Protein AF-A0AAE9EFK5-F1 (afdb_monomer)

Mean predicted aligned error: 10.43 Å

Secondary structure (DSSP, 8-state):
--HHHHHHHHHHHHHHHHHHHHHHHHHHHHHHHHHHHHHHHHHHHHHHHHHHHHHHHHHHHHHHHHHHHHHHHHHHHHHHHTTSS-GGGGHHHHHHHHHHHHHHHHHHHHHHHHHTTSTT---HHHHHHHHHHHHHHHHHHHHHHHHHHHHHHHHHHHHHHHHHHHHHHHHT--HHHHHHHHHHHHHHHHHHHHSPPPPPP-HHHHHHHHHHHHHHHHHHHT-PPPPP-HHHHHHHHHT-

Structure (mmCIF, N/CA/C/O backbone):
data_AF-A0AAE9EFK5-F1
#
_entry.id   AF-A0AAE9EFK5-F1
#
loop_
_atom_site.group_PDB
_atom_site.id
_atom_site.type_symbol
_atom_site.label_atom_id
_atom_site.label_alt_id
_atom_site.label_comp_id
_atom_site.label_asym_id
_atom_site.label_entity_id
_atom_site.label_seq_id
_atom_site.pdbx_PDB_ins_code
_atom_site.Cartn_x
_atom_site.Cartn_y
_atom_site.Cartn_z
_atom_site.occupancy
_atom_site.B_iso_or_equiv
_atom_site.auth_seq_id
_atom_site.auth_comp_id
_atom_site.auth_asym_id
_atom_site.auth_atom_id
_atom_site.pdbx_PDB_model_num
ATOM 1 N N . MET A 1 1 ? 66.716 2.593 -69.683 1.00 56.22 1 MET A N 1
ATOM 2 C CA . MET A 1 1 ? 66.715 2.212 -68.252 1.00 56.22 1 MET A CA 1
ATOM 3 C C . MET A 1 1 ? 67.411 0.872 -68.114 1.00 56.22 1 MET A C 1
ATOM 5 O O . MET A 1 1 ? 67.168 0.012 -68.951 1.00 56.22 1 MET A O 1
ATOM 9 N N . SER A 1 2 ? 68.291 0.702 -67.124 1.00 69.50 2 SER A N 1
ATOM 10 C CA . SER A 1 2 ? 68.924 -0.602 -66.873 1.00 69.50 2 SER A CA 1
ATOM 11 C C . SER A 1 2 ? 67.918 -1.572 -66.235 1.00 69.50 2 SER A C 1
ATOM 13 O O . SER A 1 2 ? 67.007 -1.135 -65.530 1.00 69.50 2 SER A O 1
ATOM 15 N N . ASN A 1 3 ? 68.086 -2.885 -66.431 1.00 64.75 3 ASN A N 1
ATOM 16 C CA . ASN A 1 3 ? 67.232 -3.902 -65.790 1.00 64.75 3 ASN A CA 1
ATOM 17 C C . ASN A 1 3 ? 67.171 -3.736 -64.257 1.00 64.75 3 ASN A C 1
ATOM 19 O O . ASN A 1 3 ? 66.136 -3.977 -63.647 1.00 64.75 3 ASN A O 1
ATOM 23 N N . LEU A 1 4 ? 68.246 -3.233 -63.642 1.00 66.44 4 LEU A N 1
ATOM 24 C CA . LEU A 1 4 ? 68.311 -2.903 -62.214 1.00 66.44 4 LEU A CA 1
ATOM 25 C C . LEU A 1 4 ? 67.386 -1.739 -61.810 1.00 66.44 4 LEU A C 1
ATOM 27 O O . LEU A 1 4 ? 66.779 -1.795 -60.743 1.00 66.44 4 LEU A O 1
ATOM 31 N N . GLN A 1 5 ? 67.227 -0.712 -62.654 1.00 67.94 5 GLN A N 1
ATOM 32 C CA . GLN A 1 5 ? 66.285 0.391 -62.400 1.00 67.94 5 GLN A CA 1
ATOM 33 C C . GLN A 1 5 ? 64.824 -0.056 -62.516 1.00 67.94 5 GLN A C 1
ATOM 35 O O . GLN A 1 5 ? 63.989 0.377 -61.725 1.00 67.94 5 GLN A O 1
ATOM 40 N N . VAL A 1 6 ? 64.510 -0.944 -63.466 1.00 70.31 6 VAL A N 1
ATOM 41 C CA . VAL A 1 6 ? 63.151 -1.485 -63.639 1.00 70.31 6 VAL A CA 1
ATOM 42 C C . VAL A 1 6 ? 62.755 -2.336 -62.429 1.00 70.31 6 VAL A C 1
ATOM 44 O O . VAL A 1 6 ? 61.697 -2.112 -61.844 1.00 70.31 6 VAL A O 1
ATOM 47 N N . VAL A 1 7 ? 63.646 -3.227 -61.981 1.00 70.56 7 VAL A N 1
ATOM 48 C CA . VAL A 1 7 ? 63.431 -4.067 -60.789 1.00 70.56 7 VAL A CA 1
ATOM 49 C C . VAL A 1 7 ? 63.320 -3.225 -59.510 1.00 70.56 7 VAL A C 1
ATOM 51 O O . VAL A 1 7 ? 62.469 -3.498 -58.662 1.00 70.56 7 VAL A O 1
ATOM 54 N N . GLY A 1 8 ? 64.133 -2.170 -59.370 1.00 69.81 8 GLY A N 1
ATOM 55 C CA . GLY A 1 8 ? 64.055 -1.237 -58.240 1.00 69.81 8 GLY A CA 1
ATOM 56 C C . GLY A 1 8 ? 62.732 -0.463 -58.188 1.00 69.81 8 GLY A C 1
ATOM 57 O O . GLY A 1 8 ? 62.102 -0.384 -57.131 1.00 69.81 8 GLY A O 1
ATOM 58 N N . ASN A 1 9 ? 62.263 0.041 -59.333 1.00 76.38 9 ASN A N 1
ATOM 59 C CA . ASN A 1 9 ? 60.981 0.744 -59.435 1.00 76.38 9 ASN A CA 1
ATOM 60 C C . ASN A 1 9 ? 59.790 -0.184 -59.157 1.00 76.38 9 ASN A C 1
ATOM 62 O O . ASN A 1 9 ? 58.843 0.204 -58.469 1.00 76.38 9 ASN A O 1
ATOM 66 N N . GLU A 1 10 ? 59.850 -1.429 -59.631 1.00 75.38 10 GLU A N 1
ATOM 67 C CA . GLU A 1 10 ? 58.803 -2.420 -59.385 1.00 75.38 10 GLU A CA 1
ATOM 68 C C . GLU A 1 10 ? 58.739 -2.831 -57.906 1.00 75.38 10 GLU A C 1
ATOM 70 O O . GLU A 1 10 ? 57.651 -2.901 -57.326 1.00 75.38 10 GLU A O 1
ATOM 75 N N . LYS A 1 11 ? 59.895 -3.017 -57.254 1.00 79.50 11 LYS A N 1
ATOM 76 C CA . LYS A 1 11 ? 59.981 -3.271 -55.808 1.00 79.50 11 LYS A CA 1
ATOM 77 C C . LYS A 1 11 ? 59.372 -2.125 -54.996 1.00 79.50 11 LYS A C 1
ATOM 79 O O . LYS A 1 11 ? 58.571 -2.386 -54.101 1.00 79.50 11 LYS A O 1
ATOM 84 N N . ASN A 1 12 ? 59.688 -0.873 -55.331 1.00 82.38 12 ASN A N 1
ATOM 85 C CA . ASN A 1 12 ? 59.138 0.297 -54.638 1.00 82.38 12 ASN A CA 1
ATOM 86 C C . ASN A 1 12 ? 57.615 0.414 -54.819 1.00 82.38 12 ASN A C 1
ATOM 88 O O . ASN A 1 12 ? 56.899 0.667 -53.852 1.00 82.38 12 ASN A O 1
ATOM 92 N N . SER A 1 13 ? 57.098 0.147 -56.025 1.00 84.00 13 SER A N 1
ATOM 93 C CA . SER A 1 13 ? 55.649 0.120 -56.283 1.00 84.00 13 SER A CA 1
ATOM 94 C C . SER A 1 13 ? 54.934 -0.979 -55.488 1.00 84.00 13 SER A C 1
ATOM 96 O O . SER A 1 13 ? 53.863 -0.746 -54.921 1.00 84.00 13 SER A O 1
ATOM 98 N N . ARG A 1 14 ? 55.531 -2.177 -55.398 1.00 80.88 14 ARG A N 1
ATOM 99 C CA . ARG A 1 14 ? 54.999 -3.281 -54.583 1.00 80.88 14 ARG A CA 1
ATOM 100 C C . ARG A 1 14 ? 54.994 -2.931 -53.096 1.00 80.88 14 ARG A C 1
ATOM 102 O O . ARG A 1 14 ? 53.979 -3.155 -52.446 1.00 80.88 14 ARG A O 1
ATOM 109 N N . MET A 1 15 ? 56.071 -2.337 -52.580 1.00 84.00 15 MET A N 1
ATOM 110 C CA . MET A 1 15 ? 56.141 -1.896 -51.182 1.00 84.00 15 MET A CA 1
ATOM 111 C C . MET A 1 15 ? 55.093 -0.828 -50.865 1.00 84.00 15 MET A C 1
ATOM 113 O O . MET A 1 15 ? 54.382 -0.973 -49.880 1.00 84.00 15 MET A O 1
ATOM 117 N N . ALA A 1 16 ? 54.902 0.169 -51.735 1.00 84.88 16 ALA A N 1
ATOM 118 C CA . ALA A 1 16 ? 53.856 1.180 -51.554 1.00 84.88 16 ALA A CA 1
ATOM 119 C C . ALA A 1 16 ? 52.440 0.570 -51.538 1.00 84.88 16 ALA A C 1
ATOM 121 O O . ALA A 1 16 ? 51.600 0.956 -50.727 1.00 84.88 16 ALA A O 1
ATOM 122 N N . LYS A 1 17 ? 52.171 -0.429 -52.394 1.00 88.38 17 LYS A N 1
ATOM 123 C CA . LYS A 1 17 ? 50.902 -1.181 -52.375 1.00 88.38 17 LYS A CA 1
ATOM 124 C C . LYS A 1 17 ? 50.724 -1.992 -51.091 1.00 88.38 17 LYS A C 1
ATOM 126 O O . LYS A 1 17 ? 49.606 -2.075 -50.595 1.00 88.38 17 LYS A O 1
ATOM 131 N N . ILE A 1 18 ? 51.792 -2.601 -50.574 1.00 86.62 18 ILE A N 1
ATOM 132 C CA . ILE A 1 18 ? 51.762 -3.352 -49.311 1.00 86.62 18 ILE A CA 1
ATOM 133 C C . ILE A 1 18 ? 51.500 -2.405 -48.137 1.00 86.62 18 ILE A C 1
ATOM 135 O O . ILE A 1 18 ? 50.596 -2.684 -47.359 1.00 86.62 18 ILE A O 1
ATOM 139 N N . SER A 1 19 ? 52.200 -1.270 -48.050 1.00 87.19 19 SER A N 1
ATOM 140 C CA . SER A 1 19 ? 51.972 -0.270 -46.998 1.00 87.19 19 SER A CA 1
ATOM 141 C C . SER A 1 19 ? 50.540 0.263 -47.022 1.00 87.19 19 SER A C 1
ATOM 143 O O . SER A 1 19 ? 49.874 0.246 -45.995 1.00 87.19 19 SER A O 1
ATOM 145 N N . LYS A 1 20 ? 50.004 0.601 -48.203 1.00 88.19 20 LYS A N 1
ATOM 146 C CA . LYS A 1 20 ? 48.600 1.025 -48.330 1.00 88.19 20 LYS A CA 1
ATOM 147 C C . LYS A 1 20 ? 47.608 -0.067 -47.907 1.00 88.19 20 LYS A C 1
ATOM 149 O O . LYS A 1 20 ? 46.584 0.223 -47.304 1.00 88.19 20 LYS A O 1
ATOM 154 N N . ARG A 1 21 ? 47.898 -1.339 -48.208 1.00 86.38 21 ARG A N 1
ATOM 155 C CA . ARG A 1 21 ? 47.076 -2.468 -47.734 1.00 86.38 21 ARG A CA 1
ATOM 156 C C . ARG A 1 21 ? 47.139 -2.625 -46.216 1.00 86.38 21 ARG A C 1
ATOM 158 O O . ARG A 1 21 ? 46.121 -2.943 -45.621 1.00 86.38 21 ARG A O 1
ATOM 165 N N . GLN A 1 22 ? 48.301 -2.412 -45.604 1.00 84.69 22 GLN A N 1
ATOM 166 C CA . GLN A 1 22 ? 48.458 -2.456 -44.148 1.00 84.69 22 GLN A CA 1
ATOM 167 C C . GLN A 1 22 ? 47.701 -1.316 -43.461 1.00 84.69 22 GLN A C 1
ATOM 169 O O . GLN A 1 22 ? 47.050 -1.558 -42.452 1.00 84.69 22 GLN A O 1
ATOM 174 N N . GLU A 1 23 ? 47.738 -0.106 -44.024 1.00 88.88 23 GLU A N 1
ATOM 175 C CA . GLU A 1 23 ? 46.956 1.038 -43.537 1.00 88.88 23 GLU A CA 1
ATOM 176 C C . GLU A 1 23 ? 45.450 0.771 -43.621 1.00 88.88 23 GLU A C 1
ATOM 178 O O . GLU A 1 23 ? 44.745 0.980 -42.638 1.00 88.88 23 GLU A O 1
ATOM 183 N N . ASN A 1 24 ? 44.973 0.243 -44.754 1.00 88.25 24 ASN A N 1
ATOM 184 C CA . ASN A 1 24 ? 43.568 -0.134 -44.911 1.00 88.25 24 ASN A CA 1
ATOM 185 C C . ASN A 1 24 ? 43.157 -1.215 -43.898 1.00 88.25 24 ASN A C 1
ATOM 187 O O . ASN A 1 24 ? 42.188 -1.021 -43.183 1.00 88.25 24 ASN A O 1
ATOM 191 N N . LEU A 1 25 ? 43.937 -2.295 -43.759 1.00 85.56 25 LEU A N 1
ATOM 192 C CA . LEU A 1 25 ? 43.649 -3.362 -42.789 1.00 85.56 25 LEU A CA 1
ATOM 193 C C . LEU A 1 25 ? 43.630 -2.854 -41.341 1.00 85.56 25 LEU A C 1
ATOM 195 O O . LEU A 1 25 ? 42.817 -3.305 -40.541 1.00 85.56 25 LEU A O 1
ATOM 199 N N . ALA A 1 26 ? 44.520 -1.922 -40.991 1.00 85.81 26 ALA A N 1
ATOM 200 C CA . ALA A 1 26 ? 44.535 -1.316 -39.664 1.00 85.81 26 ALA A CA 1
ATOM 201 C C . ALA A 1 26 ? 43.306 -0.422 -39.423 1.00 85.81 26 ALA A C 1
ATOM 203 O O . ALA A 1 26 ? 42.784 -0.398 -38.308 1.00 85.81 26 ALA A O 1
ATOM 204 N N . ALA A 1 27 ? 42.842 0.297 -40.450 1.00 86.62 27 ALA A N 1
ATOM 205 C CA . ALA A 1 27 ? 41.615 1.085 -40.388 1.00 86.62 27 ALA A CA 1
ATOM 206 C C . ALA A 1 27 ? 40.371 0.190 -40.274 1.00 86.62 27 ALA A C 1
ATOM 208 O O . ALA A 1 27 ? 39.529 0.451 -39.419 1.00 86.62 27 ALA A O 1
ATOM 209 N N . ASP A 1 28 ? 40.307 -0.891 -41.055 1.00 82.69 28 ASP A N 1
ATOM 210 C CA . ASP A 1 28 ? 39.221 -1.876 -41.014 1.00 82.69 28 ASP A CA 1
ATOM 211 C C . ASP A 1 28 ? 39.141 -2.524 -39.622 1.00 82.69 28 ASP A C 1
ATOM 213 O O . ASP A 1 28 ? 38.112 -2.442 -38.959 1.00 82.69 28 ASP A O 1
ATOM 217 N N . HIS A 1 29 ? 40.267 -3.021 -39.090 1.00 81.62 29 HIS A N 1
ATOM 218 C CA . HIS A 1 29 ? 40.326 -3.576 -37.730 1.00 81.62 29 HIS A CA 1
ATOM 219 C C . HIS A 1 29 ? 39.892 -2.577 -36.647 1.00 81.62 29 HIS A C 1
ATOM 221 O O . HIS A 1 29 ? 39.277 -2.964 -35.652 1.00 81.62 29 HIS A O 1
ATOM 227 N N . LYS A 1 30 ? 40.245 -1.295 -36.794 1.00 87.94 30 LYS A N 1
ATOM 228 C CA . LYS A 1 30 ? 39.827 -0.256 -35.848 1.00 87.94 30 LYS A CA 1
ATOM 229 C C . LYS A 1 30 ? 38.311 -0.039 -35.910 1.00 87.94 30 LYS A C 1
ATOM 231 O O . LYS A 1 30 ? 37.679 0.025 -34.858 1.00 87.94 30 LYS A O 1
ATOM 236 N N . ASN A 1 31 ? 37.743 0.031 -37.112 1.00 84.25 31 ASN A N 1
ATOM 237 C CA . ASN A 1 31 ? 36.302 0.182 -37.315 1.00 84.25 31 ASN A CA 1
ATOM 238 C C . ASN A 1 31 ? 35.520 -1.027 -36.774 1.00 84.25 31 ASN A C 1
ATOM 240 O O . ASN A 1 31 ? 34.478 -0.846 -36.139 1.00 84.25 31 ASN A O 1
ATOM 244 N N . ASP A 1 32 ? 36.040 -2.244 -36.958 1.00 81.44 32 ASP A N 1
ATOM 245 C CA . ASP A 1 32 ? 35.440 -3.473 -36.426 1.00 81.44 32 ASP A CA 1
ATOM 246 C C . ASP A 1 32 ? 35.403 -3.459 -34.893 1.00 81.44 32 ASP A C 1
ATOM 248 O O . ASP A 1 32 ? 34.374 -3.759 -34.286 1.00 81.44 32 ASP A O 1
ATOM 252 N N . LEU A 1 33 ? 36.509 -3.060 -34.250 1.00 83.69 33 LEU A N 1
ATOM 253 C CA . LEU A 1 33 ? 36.593 -2.944 -32.790 1.00 83.69 33 LEU A CA 1
ATOM 254 C C . LEU A 1 33 ? 35.636 -1.883 -32.235 1.00 83.69 33 LEU A C 1
ATOM 256 O O . LEU A 1 33 ? 34.950 -2.142 -31.246 1.00 83.69 33 LEU A O 1
ATOM 260 N N . GLU A 1 34 ? 35.566 -0.711 -32.870 1.00 83.81 34 GLU A N 1
ATOM 261 C CA . GLU A 1 34 ? 34.617 0.342 -32.488 1.00 83.81 34 GLU A CA 1
ATOM 262 C C . GLU A 1 34 ? 33.165 -0.141 -32.633 1.00 83.81 34 GLU A C 1
ATOM 264 O O . GLU A 1 34 ? 32.335 0.094 -31.752 1.00 83.81 34 GLU A O 1
ATOM 269 N N . SER A 1 35 ? 32.858 -0.888 -33.695 1.00 77.62 35 SER A N 1
ATOM 270 C CA . SER A 1 35 ? 31.520 -1.440 -33.929 1.00 77.62 35 SER A CA 1
ATOM 271 C C . SER A 1 35 ? 31.135 -2.530 -32.923 1.00 77.62 35 SER A C 1
ATOM 273 O O . SER A 1 35 ? 30.007 -2.537 -32.424 1.00 77.62 35 SER A O 1
ATOM 275 N N . LEU A 1 36 ? 32.072 -3.414 -32.564 1.00 78.88 36 LEU A N 1
ATOM 276 C CA . LEU A 1 36 ? 31.898 -4.430 -31.519 1.00 78.88 36 LEU A CA 1
ATOM 277 C C . LEU A 1 36 ? 31.643 -3.809 -30.140 1.00 78.88 36 LEU A C 1
ATOM 279 O O . LEU A 1 36 ? 30.751 -4.263 -29.417 1.00 78.88 36 LEU A O 1
ATOM 283 N N . GLU A 1 37 ? 32.385 -2.760 -29.776 1.00 81.56 37 GLU A N 1
ATOM 284 C CA . GLU A 1 37 ? 32.190 -2.070 -28.496 1.00 81.56 37 GLU A CA 1
ATOM 285 C C . GLU A 1 37 ? 30.841 -1.331 -28.461 1.00 81.56 37 GLU A C 1
ATOM 287 O O . GLU A 1 37 ? 30.099 -1.428 -27.480 1.00 81.56 37 GLU A O 1
ATOM 292 N N . ASN A 1 38 ? 30.453 -0.683 -29.566 1.00 79.25 38 ASN A N 1
ATOM 293 C CA . ASN A 1 38 ? 29.135 -0.056 -29.710 1.00 79.25 38 ASN A CA 1
ATOM 294 C C . ASN A 1 38 ? 27.987 -1.069 -29.587 1.00 79.25 38 ASN A C 1
ATOM 296 O O . ASN A 1 38 ? 26.985 -0.797 -28.916 1.00 79.25 38 ASN A O 1
ATOM 300 N N . PHE A 1 39 ? 28.130 -2.256 -30.183 1.00 77.19 39 PHE A N 1
ATOM 301 C CA . PHE A 1 39 ? 27.148 -3.331 -30.045 1.00 77.19 39 PHE A CA 1
ATOM 302 C C . PHE A 1 39 ? 27.030 -3.821 -28.601 1.00 77.19 39 PHE A C 1
ATOM 304 O O . PHE A 1 39 ? 25.925 -3.928 -28.072 1.00 77.19 39 PHE A O 1
ATOM 311 N N . LYS A 1 40 ? 28.159 -4.068 -27.930 1.00 78.12 40 LYS A N 1
ATOM 312 C CA . LYS A 1 40 ? 28.185 -4.497 -26.525 1.00 78.12 40 LYS A CA 1
ATOM 313 C C . LYS A 1 40 ? 27.494 -3.483 -25.606 1.00 78.12 40 LYS A C 1
ATOM 315 O O . LYS A 1 40 ? 26.724 -3.882 -24.728 1.00 78.12 40 LYS A O 1
ATOM 320 N N . ASN A 1 41 ? 27.722 -2.189 -25.833 1.00 79.56 41 ASN A N 1
ATOM 321 C CA . ASN A 1 41 ? 27.053 -1.114 -25.098 1.00 79.56 41 ASN A CA 1
ATOM 322 C C . ASN A 1 41 ? 25.543 -1.075 -25.383 1.00 79.56 41 ASN A C 1
ATOM 324 O O . ASN A 1 41 ? 24.749 -0.990 -24.446 1.00 79.56 41 ASN A O 1
ATOM 328 N N . SER A 1 42 ? 25.137 -1.239 -26.645 1.00 76.12 42 SER A N 1
ATOM 329 C CA . SER A 1 42 ? 23.719 -1.298 -27.045 1.00 76.12 42 SER A CA 1
ATOM 330 C C . SER A 1 42 ? 23.000 -2.516 -26.452 1.00 76.12 42 SER A C 1
ATOM 332 O O . SER A 1 42 ? 21.878 -2.407 -25.967 1.00 76.12 42 SER A O 1
ATOM 334 N N . TYR A 1 43 ? 23.665 -3.672 -26.394 1.00 74.81 43 TYR A N 1
ATOM 335 C CA . TYR A 1 43 ? 23.138 -4.873 -25.743 1.0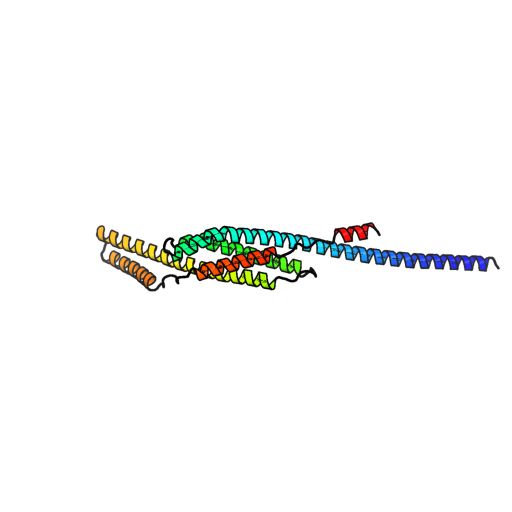0 74.81 43 TYR A CA 1
ATOM 336 C C . TYR A 1 43 ? 22.942 -4.684 -24.233 1.00 74.81 43 TYR A C 1
ATOM 338 O O . TYR A 1 43 ? 21.892 -5.041 -23.694 1.00 74.81 43 TYR A O 1
ATOM 346 N N . LYS A 1 44 ? 23.923 -4.090 -23.537 1.00 76.31 44 LYS A N 1
ATOM 347 C CA . LYS A 1 44 ? 23.784 -3.768 -22.108 1.00 76.31 44 LYS A CA 1
ATOM 348 C C . LYS A 1 44 ? 22.620 -2.797 -21.875 1.00 76.31 44 LYS A C 1
ATOM 350 O O . LYS A 1 44 ? 21.814 -3.041 -20.979 1.00 76.31 44 LYS A O 1
ATOM 355 N N . SER A 1 45 ? 22.510 -1.760 -22.708 1.00 77.00 45 SER A N 1
ATOM 356 C CA . SER A 1 45 ? 21.401 -0.801 -22.676 1.00 77.00 45 SER A CA 1
ATOM 357 C C . SER A 1 45 ? 20.047 -1.495 -22.870 1.00 77.00 45 SER A C 1
ATOM 359 O O . SER A 1 45 ? 19.160 -1.344 -22.035 1.00 77.00 45 SER A O 1
ATOM 361 N N . SER A 1 46 ? 19.920 -2.376 -23.870 1.00 79.31 46 SER A N 1
ATOM 362 C CA . SER A 1 46 ? 18.698 -3.157 -24.130 1.00 79.31 46 SER A CA 1
ATOM 363 C C . SER A 1 46 ? 18.209 -3.932 -22.911 1.00 79.31 46 SER A C 1
ATOM 365 O O . SER A 1 46 ? 17.028 -3.892 -22.583 1.00 79.31 46 SER A O 1
ATOM 367 N N . LYS A 1 47 ? 19.117 -4.612 -22.202 1.00 80.19 47 LYS A N 1
ATOM 368 C CA . LYS A 1 47 ? 18.760 -5.385 -21.004 1.00 80.19 47 LYS A CA 1
ATOM 369 C C . LYS A 1 47 ? 18.274 -4.496 -19.856 1.00 80.19 47 LYS A C 1
ATOM 371 O O . LYS A 1 47 ? 17.450 -4.924 -19.049 1.00 80.19 47 LYS A O 1
ATOM 376 N N . ASN A 1 48 ? 18.814 -3.287 -19.735 1.00 80.50 48 ASN A N 1
ATOM 377 C CA . ASN A 1 48 ? 18.350 -2.327 -18.737 1.00 80.50 48 ASN A CA 1
ATOM 378 C C . ASN A 1 48 ? 16.992 -1.737 -19.123 1.00 80.50 48 ASN A C 1
ATOM 380 O O . ASN A 1 48 ? 16.146 -1.604 -18.246 1.00 80.50 48 ASN A O 1
ATOM 384 N N . VAL A 1 49 ? 16.762 -1.478 -20.415 1.00 81.12 49 VAL A N 1
ATOM 385 C CA . VAL A 1 49 ? 15.459 -1.058 -20.954 1.00 81.12 49 VAL A CA 1
ATOM 386 C C . VAL A 1 49 ? 14.378 -2.112 -20.699 1.00 81.12 49 VAL A C 1
ATOM 388 O O . VAL A 1 49 ? 13.295 -1.762 -20.246 1.00 81.12 49 VAL A O 1
ATOM 391 N N . GLU A 1 50 ? 14.669 -3.399 -20.914 1.00 83.94 50 GLU A N 1
ATOM 392 C CA . GLU A 1 50 ? 13.735 -4.492 -20.589 1.00 83.94 50 GLU A CA 1
ATOM 393 C C . GLU A 1 50 ? 13.365 -4.484 -19.102 1.00 83.94 50 GLU A C 1
ATOM 395 O O . GLU A 1 50 ? 12.198 -4.348 -18.755 1.00 83.94 50 GLU A O 1
ATOM 400 N N . LYS A 1 51 ? 14.361 -4.503 -18.206 1.00 84.38 51 LYS A N 1
ATOM 401 C CA . LYS A 1 51 ? 14.113 -4.462 -16.752 1.00 84.38 51 LYS A CA 1
ATOM 402 C C . LYS A 1 51 ? 13.384 -3.202 -16.297 1.00 84.38 51 LYS A C 1
ATOM 404 O O . LYS A 1 51 ? 12.681 -3.226 -15.285 1.00 84.38 51 LYS A O 1
ATOM 409 N N . PHE A 1 52 ? 13.640 -2.086 -16.967 1.00 84.94 52 PHE A N 1
ATOM 410 C CA . PHE A 1 52 ? 12.956 -0.830 -16.728 1.00 84.94 52 PHE A CA 1
ATOM 411 C C . PHE A 1 52 ? 11.474 -0.963 -17.094 1.00 84.94 52 PHE A C 1
ATOM 413 O O . PHE A 1 52 ? 10.633 -0.725 -16.232 1.00 84.94 52 PHE A O 1
ATOM 420 N N . ASN A 1 53 ? 11.160 -1.424 -18.308 1.00 85.25 53 ASN A N 1
ATOM 421 C CA . ASN A 1 53 ? 9.783 -1.613 -18.770 1.00 85.25 53 ASN A CA 1
ATOM 422 C C . ASN A 1 53 ? 9.031 -2.637 -17.905 1.00 85.25 53 ASN A C 1
ATOM 424 O O . ASN A 1 53 ? 7.906 -2.359 -17.499 1.00 85.25 53 ASN A O 1
ATOM 428 N N . ASP A 1 54 ? 9.679 -3.743 -17.524 1.00 89.00 54 ASP A N 1
ATOM 429 C CA . ASP A 1 54 ? 9.111 -4.717 -16.583 1.00 89.00 54 ASP A CA 1
ATOM 430 C C . ASP A 1 54 ? 8.777 -4.052 -15.237 1.00 89.00 54 ASP A C 1
ATOM 432 O O . ASP A 1 54 ? 7.739 -4.307 -14.634 1.00 89.00 54 ASP A O 1
ATOM 436 N N . SER A 1 55 ? 9.652 -3.164 -14.748 1.00 87.50 55 SER A N 1
ATOM 437 C CA . SER A 1 55 ? 9.409 -2.443 -13.492 1.00 87.50 55 SER A CA 1
ATOM 438 C C . SER A 1 55 ? 8.256 -1.449 -13.616 1.00 87.50 55 SER A C 1
ATOM 440 O O . SER A 1 55 ? 7.498 -1.311 -12.662 1.00 87.50 55 SER A O 1
ATOM 442 N N . VAL A 1 56 ? 8.098 -0.785 -14.767 1.00 87.31 56 VAL A N 1
ATOM 443 C CA . VAL A 1 56 ? 6.940 0.080 -15.056 1.00 87.31 56 VAL A CA 1
ATOM 444 C C . VAL A 1 56 ? 5.646 -0.733 -15.026 1.00 87.31 56 VAL A C 1
ATOM 446 O O . VAL A 1 56 ? 4.679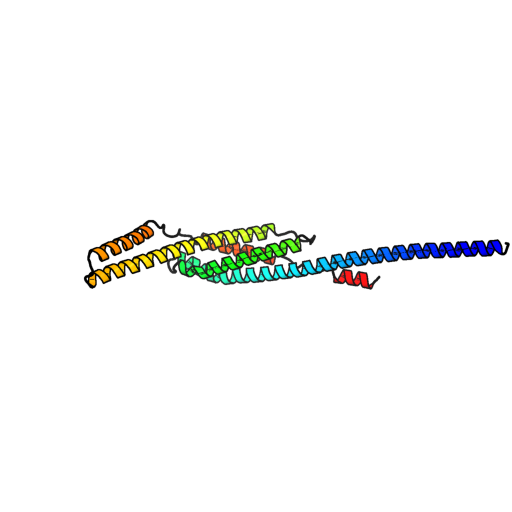 -0.321 -14.390 1.00 87.31 56 VAL A O 1
ATOM 449 N N . GLU A 1 57 ? 5.624 -1.895 -15.680 1.00 90.25 57 GLU A N 1
ATOM 450 C CA . GLU A 1 57 ? 4.442 -2.761 -15.724 1.00 90.25 57 GLU A CA 1
ATOM 451 C C . GLU A 1 57 ? 4.069 -3.272 -14.327 1.00 90.25 57 GLU A C 1
ATOM 453 O O . GLU A 1 57 ? 2.924 -3.134 -13.904 1.00 90.25 57 GLU A O 1
ATOM 458 N N . ILE A 1 58 ? 5.055 -3.728 -13.551 1.00 89.44 58 ILE A N 1
ATOM 459 C CA . ILE A 1 58 ? 4.838 -4.154 -12.164 1.00 89.44 58 ILE A CA 1
ATOM 460 C C . ILE A 1 58 ? 4.327 -2.998 -11.285 1.00 89.44 58 ILE A C 1
ATOM 462 O O . ILE A 1 58 ? 3.456 -3.203 -10.436 1.00 89.44 58 ILE A O 1
ATOM 466 N N . LEU A 1 59 ? 4.844 -1.775 -11.463 1.00 89.44 59 LEU A N 1
ATOM 467 C CA . LEU A 1 59 ? 4.333 -0.606 -10.739 1.00 89.44 59 LEU A CA 1
ATOM 468 C C . LEU A 1 59 ? 2.871 -0.322 -11.084 1.00 89.44 59 LEU A C 1
ATOM 470 O O . LEU A 1 59 ? 2.087 -0.066 -10.169 1.00 89.44 59 LEU A O 1
ATOM 474 N N . ARG A 1 60 ? 2.492 -0.404 -12.364 1.00 90.62 60 ARG A N 1
ATOM 475 C CA . ARG A 1 60 ? 1.094 -0.258 -12.798 1.00 90.62 60 ARG A CA 1
ATOM 476 C C . ARG A 1 60 ? 0.204 -1.322 -12.171 1.00 90.62 60 ARG A C 1
ATOM 478 O O . ARG A 1 60 ? -0.839 -0.988 -11.623 1.00 90.62 60 ARG A O 1
ATOM 485 N N . GLU A 1 61 ? 0.626 -2.585 -12.177 1.00 91.00 61 GLU A N 1
ATOM 486 C CA . GLU A 1 61 ? -0.139 -3.675 -11.559 1.00 91.00 61 GLU A CA 1
ATOM 487 C C . GLU A 1 61 ? -0.376 -3.447 -10.062 1.00 91.00 61 GLU A C 1
ATOM 489 O O . GLU A 1 61 ? -1.515 -3.523 -9.598 1.00 91.00 61 GLU A O 1
ATOM 494 N N . PHE A 1 62 ? 0.678 -3.128 -9.302 1.00 90.19 62 PHE A N 1
ATOM 495 C CA . PHE A 1 62 ? 0.544 -2.887 -7.864 1.00 90.19 62 PHE A CA 1
ATOM 496 C C . PHE A 1 62 ? -0.274 -1.636 -7.548 1.00 90.19 62 PHE A C 1
ATOM 498 O O . PHE A 1 62 ? -1.041 -1.638 -6.585 1.00 90.19 62 PHE A O 1
ATOM 505 N N . THR A 1 63 ? -0.146 -0.583 -8.355 1.00 90.50 63 THR A N 1
ATOM 506 C CA . THR A 1 63 ? -0.904 0.658 -8.151 1.00 90.50 63 THR A CA 1
ATOM 507 C C . THR A 1 63 ? -2.381 0.462 -8.486 1.00 90.50 63 THR A C 1
ATOM 509 O O . THR A 1 63 ? -3.232 0.848 -7.693 1.00 90.50 63 THR A O 1
ATOM 512 N N . ASN A 1 64 ? -2.696 -0.261 -9.564 1.00 90.25 64 ASN A N 1
ATOM 513 C CA . ASN A 1 64 ? -4.070 -0.634 -9.907 1.00 90.25 64 ASN A CA 1
ATOM 514 C C . ASN A 1 64 ? -4.717 -1.508 -8.825 1.00 90.25 64 ASN A C 1
ATOM 516 O O . ASN A 1 64 ? -5.861 -1.269 -8.433 1.00 90.25 64 ASN A O 1
ATOM 520 N N . ASP A 1 65 ? -3.990 -2.507 -8.309 1.00 89.69 65 ASP A N 1
ATOM 521 C CA . ASP A 1 65 ? -4.482 -3.351 -7.214 1.00 89.69 65 ASP A CA 1
ATOM 522 C C . ASP A 1 65 ? -4.693 -2.530 -5.930 1.00 89.69 65 ASP A C 1
ATOM 524 O O . ASP A 1 65 ? -5.683 -2.721 -5.220 1.00 89.69 65 ASP A O 1
ATOM 528 N N . LEU A 1 66 ? -3.801 -1.572 -5.648 1.00 89.88 66 LEU A N 1
ATOM 529 C CA . LEU A 1 66 ? -3.957 -0.636 -4.538 1.00 89.88 66 LEU A CA 1
ATOM 530 C C . LEU A 1 66 ? -5.216 0.226 -4.702 1.00 89.88 66 LEU A C 1
ATOM 532 O O . LEU A 1 66 ? -6.028 0.239 -3.778 1.00 89.88 66 LEU A O 1
ATOM 536 N N . THR A 1 67 ? -5.420 0.885 -5.848 1.00 89.88 67 THR A N 1
ATOM 537 C CA . THR A 1 67 ? -6.606 1.721 -6.115 1.00 89.88 67 THR A CA 1
ATOM 538 C C . THR A 1 67 ? -7.897 0.913 -5.988 1.00 89.88 67 THR A C 1
ATOM 540 O O . THR A 1 67 ? -8.810 1.305 -5.255 1.00 89.88 67 THR A O 1
ATOM 543 N N . GLN A 1 68 ? -7.979 -0.249 -6.646 1.00 88.94 68 GLN A N 1
ATOM 544 C CA . GLN A 1 68 ? -9.191 -1.076 -6.634 1.00 88.94 68 GLN A CA 1
ATOM 545 C C . GLN A 1 68 ? -9.549 -1.558 -5.229 1.00 88.94 68 GLN A C 1
ATOM 547 O O . GLN A 1 68 ? -10.702 -1.450 -4.801 1.00 88.94 68 GLN A O 1
ATOM 552 N N . LYS A 1 69 ? -8.571 -2.089 -4.486 1.00 87.94 69 LYS A N 1
ATOM 553 C CA . LYS A 1 69 ? -8.829 -2.567 -3.123 1.00 87.94 69 LYS A CA 1
ATOM 554 C C . LYS A 1 69 ? -9.056 -1.416 -2.149 1.00 87.94 69 LYS A C 1
ATOM 556 O O . LYS A 1 69 ? -9.826 -1.587 -1.203 1.00 87.94 69 LYS A O 1
ATOM 561 N N . PHE A 1 70 ? -8.442 -0.255 -2.381 1.00 89.62 70 PHE A N 1
ATOM 562 C CA . PHE A 1 70 ? -8.687 0.933 -1.576 1.00 89.62 70 PHE A CA 1
ATOM 563 C C . PHE A 1 70 ? -10.128 1.424 -1.702 1.00 89.62 70 PHE A C 1
ATOM 565 O O . PHE A 1 70 ? -10.708 1.759 -0.677 1.00 89.62 70 PHE A O 1
ATOM 572 N N . GLY A 1 71 ? -10.737 1.379 -2.892 1.00 84.62 71 GLY A N 1
ATOM 573 C CA . GLY A 1 71 ? -12.144 1.763 -3.070 1.00 84.62 71 GLY A CA 1
ATOM 574 C C . GLY A 1 71 ? -13.103 1.012 -2.134 1.00 84.62 71 GLY A C 1
ATOM 575 O O . GLY A 1 71 ? -13.975 1.617 -1.523 1.00 84.62 71 GLY A O 1
ATOM 576 N N . ASN A 1 72 ? -12.881 -0.290 -1.930 1.00 83.75 72 ASN A N 1
ATOM 577 C CA . ASN A 1 72 ? -13.662 -1.075 -0.964 1.00 83.75 72 ASN A CA 1
ATOM 578 C C . ASN A 1 72 ? -13.269 -0.766 0.490 1.00 83.75 72 ASN A C 1
ATOM 580 O O . ASN A 1 72 ? -14.080 -0.832 1.410 1.00 83.75 72 ASN A O 1
ATOM 584 N N . PHE A 1 73 ? -11.990 -0.479 0.728 1.00 88.75 73 PHE A N 1
ATOM 585 C CA . PHE A 1 73 ? -11.476 -0.230 2.067 1.00 88.75 73 PHE A CA 1
ATOM 586 C C . PHE A 1 73 ? -11.856 1.155 2.613 1.00 88.75 73 PHE A C 1
ATOM 588 O O . PHE A 1 73 ? -12.059 1.291 3.821 1.00 88.75 73 PHE A O 1
ATOM 595 N N . SER A 1 74 ? -11.987 2.169 1.757 1.00 89.56 74 SER A N 1
ATOM 596 C CA . SER A 1 74 ? -12.398 3.515 2.162 1.00 89.56 74 SER A CA 1
ATOM 597 C C . SER A 1 74 ? -13.798 3.522 2.768 1.00 89.56 74 SER A C 1
ATOM 599 O O . SER A 1 74 ? -14.001 4.180 3.783 1.00 89.56 74 SER A O 1
ATOM 601 N N . GLU A 1 75 ? -14.720 2.708 2.245 1.00 89.25 75 GLU A N 1
ATOM 602 C CA . GLU A 1 75 ? -16.064 2.546 2.821 1.00 89.25 75 GLU A CA 1
ATOM 603 C C . GLU A 1 75 ? -16.002 1.998 4.256 1.00 89.25 75 GLU A C 1
ATOM 605 O O . GLU A 1 75 ? -16.721 2.461 5.141 1.00 89.25 75 GLU A O 1
ATOM 610 N N . ASN A 1 76 ? -15.090 1.057 4.527 1.00 90.44 76 ASN A N 1
ATOM 611 C CA . ASN A 1 76 ? -14.875 0.548 5.883 1.00 90.44 76 ASN A CA 1
ATOM 612 C C . ASN A 1 76 ? -14.301 1.633 6.806 1.00 90.44 76 ASN A C 1
ATOM 614 O O . ASN A 1 76 ? -14.721 1.745 7.958 1.00 90.44 76 ASN A O 1
ATOM 618 N N . LEU A 1 77 ? -13.359 2.448 6.316 1.00 88.31 77 LEU A N 1
ATOM 619 C CA . LEU A 1 77 ? -12.815 3.573 7.083 1.00 88.31 77 LEU A CA 1
ATOM 620 C C . LEU A 1 77 ? -13.885 4.621 7.415 1.00 88.31 77 LEU A C 1
ATOM 622 O O . LEU A 1 77 ? -13.870 5.172 8.516 1.00 88.31 77 LEU A O 1
ATOM 626 N N . GLU A 1 78 ? -14.803 4.892 6.490 1.00 88.75 78 GLU A N 1
ATOM 627 C CA . GLU A 1 78 ? -15.936 5.804 6.680 1.00 88.75 78 GLU A CA 1
ATOM 628 C C . GLU A 1 78 ? -16.966 5.223 7.656 1.00 88.75 78 GLU A C 1
ATOM 630 O O . GLU A 1 78 ? -17.373 5.898 8.602 1.00 88.75 78 GLU A O 1
ATOM 635 N N . ALA A 1 79 ? -17.301 3.937 7.526 1.00 86.81 79 ALA A N 1
ATOM 636 C CA . ALA A 1 79 ? -18.215 3.248 8.435 1.00 86.81 79 ALA A CA 1
ATOM 637 C C . ALA A 1 79 ? -17.723 3.256 9.895 1.00 86.81 79 ALA A C 1
ATOM 639 O O . ALA A 1 79 ? -18.535 3.302 10.824 1.00 86.81 79 ALA A O 1
ATOM 640 N N . VAL A 1 80 ? -16.402 3.245 10.122 1.00 86.00 80 VAL A N 1
ATOM 641 C CA . VAL A 1 80 ? -15.813 3.421 11.462 1.00 86.00 80 VAL A CA 1
ATOM 642 C C . VAL A 1 80 ? -16.080 4.825 12.018 1.00 86.00 80 VAL A C 1
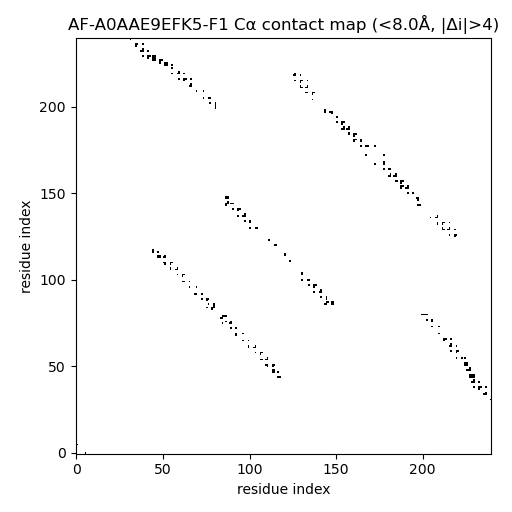ATOM 644 O O . VAL A 1 80 ? -16.380 4.953 13.206 1.00 86.00 80 VAL A O 1
ATOM 647 N N . ILE A 1 81 ? -16.028 5.876 11.188 1.00 83.69 81 ILE A N 1
ATOM 648 C CA . ILE A 1 81 ? -16.344 7.262 11.600 1.00 83.69 81 ILE A CA 1
ATOM 649 C C . ILE A 1 81 ? -17.808 7.365 12.022 1.00 83.69 81 ILE A C 1
ATOM 651 O O . ILE A 1 81 ? -18.124 7.968 13.047 1.00 83.69 81 ILE A O 1
ATOM 655 N N . GLU A 1 82 ? -18.696 6.741 11.253 1.00 83.12 82 GLU A N 1
ATOM 656 C CA . GLU A 1 82 ? -20.135 6.719 11.520 1.00 83.12 82 GLU A CA 1
ATOM 657 C C . GLU A 1 82 ? -20.520 5.808 12.701 1.00 83.12 82 GLU A C 1
ATOM 659 O O . GLU A 1 82 ? -21.695 5.719 13.058 1.00 83.12 82 GLU A O 1
ATOM 664 N N . GLY A 1 83 ? -19.552 5.103 13.300 1.00 81.06 83 GLY A N 1
ATOM 665 C CA . GLY A 1 83 ? -19.783 4.156 14.391 1.00 81.06 83 GLY A CA 1
ATOM 666 C C . GLY A 1 83 ? -20.525 2.886 13.966 1.00 81.06 83 GLY A C 1
ATOM 667 O O . GLY A 1 83 ? -21.030 2.161 14.822 1.00 81.06 83 GLY A O 1
ATOM 668 N N . LYS A 1 84 ? -20.606 2.612 12.659 1.00 84.56 84 LYS A N 1
ATOM 669 C CA . LYS A 1 84 ? -21.254 1.421 12.085 1.00 84.56 84 LYS A CA 1
ATOM 670 C C . LYS A 1 84 ? -20.333 0.199 12.074 1.00 84.56 84 LYS A C 1
ATOM 672 O O . LYS A 1 84 ? -20.814 -0.920 11.923 1.00 84.56 84 LYS A O 1
ATOM 677 N N . MET A 1 85 ? -19.025 0.407 12.217 1.00 85.44 85 MET A N 1
ATOM 678 C CA . MET A 1 85 ? -18.009 -0.643 12.179 1.00 85.44 85 MET A CA 1
ATOM 679 C C . MET A 1 85 ? -16.960 -0.440 13.276 1.00 85.44 85 MET A C 1
ATOM 681 O O . MET A 1 85 ? -16.603 0.689 13.614 1.00 85.44 85 MET A O 1
ATOM 685 N N . GLU A 1 86 ? -16.437 -1.537 13.828 1.00 84.56 86 GLU A N 1
ATOM 686 C CA . GLU A 1 86 ? -15.295 -1.476 14.740 1.00 84.56 86 GLU A CA 1
ATOM 687 C C . GLU A 1 86 ? -13.989 -1.276 13.975 1.00 84.56 86 GLU A C 1
ATOM 689 O O . GLU A 1 86 ? -13.712 -1.979 13.004 1.00 84.56 86 GLU A O 1
ATOM 694 N N . MET A 1 87 ? -13.139 -0.393 14.498 1.00 84.75 87 MET A N 1
ATOM 695 C CA . MET A 1 87 ? -11.793 -0.103 13.996 1.00 84.75 87 MET A CA 1
ATOM 696 C C . MET A 1 87 ? -10.957 -1.351 13.674 1.00 84.75 87 MET A C 1
ATOM 698 O O . MET A 1 87 ? -10.217 -1.374 12.694 1.00 84.75 87 MET A O 1
ATOM 702 N N . VAL A 1 88 ? -11.047 -2.388 14.509 1.00 84.88 88 VAL A N 1
ATOM 703 C CA . VAL A 1 88 ? -10.250 -3.617 14.366 1.00 84.88 88 VAL A CA 1
ATOM 704 C C . VAL A 1 88 ? -10.578 -4.358 13.067 1.00 84.88 88 VAL A C 1
ATOM 706 O O . VAL A 1 88 ? -9.700 -4.978 12.468 1.00 84.88 88 VAL A O 1
ATOM 709 N N . SER A 1 89 ? -11.794 -4.183 12.547 1.00 86.38 89 SER A N 1
ATOM 710 C CA . SER A 1 89 ? -12.227 -4.732 11.255 1.00 86.38 89 SER A CA 1
ATOM 711 C C . SER A 1 89 ? -11.423 -4.174 10.075 1.00 86.38 89 SER A C 1
ATOM 713 O O . SER A 1 89 ? -11.321 -4.819 9.034 1.00 86.38 89 SER A O 1
ATOM 715 N N . CYS A 1 90 ? -10.801 -2.999 10.224 1.00 89.69 90 CYS A N 1
ATOM 716 C CA . CYS A 1 90 ? -10.000 -2.374 9.173 1.00 89.69 90 CYS A CA 1
ATOM 717 C C . CYS A 1 90 ? -8.585 -2.961 9.037 1.00 89.69 90 CYS A C 1
ATOM 719 O O . CYS A 1 90 ? -7.877 -2.622 8.086 1.00 89.69 90 CYS A O 1
ATOM 721 N N . LYS A 1 91 ? -8.150 -3.836 9.953 1.00 91.19 91 LYS A N 1
ATOM 722 C CA . LYS A 1 91 ? -6.774 -4.351 10.011 1.00 91.19 91 LYS A CA 1
ATOM 723 C C . LYS A 1 91 ? -6.274 -4.922 8.696 1.00 91.19 91 LYS A C 1
ATOM 725 O O . LYS A 1 91 ? -5.255 -4.465 8.184 1.00 91.19 91 LYS A O 1
ATOM 730 N N . THR A 1 92 ? -7.005 -5.879 8.137 1.00 91.25 92 THR A N 1
ATOM 731 C CA . THR A 1 92 ? -6.590 -6.569 6.912 1.00 91.25 92 THR A CA 1
ATOM 732 C C . THR A 1 92 ? -6.432 -5.598 5.743 1.00 91.25 92 THR A C 1
ATOM 734 O O . THR A 1 92 ? -5.493 -5.727 4.962 1.00 91.25 92 THR A O 1
ATOM 737 N N . GLY A 1 93 ? -7.305 -4.590 5.646 1.00 91.12 93 GLY A N 1
ATOM 738 C CA . GLY A 1 93 ? -7.215 -3.569 4.605 1.00 91.12 93 GLY A CA 1
ATOM 739 C C . GLY A 1 93 ? -5.987 -2.672 4.760 1.00 91.12 93 GLY A C 1
ATOM 740 O O . GLY A 1 93 ? -5.264 -2.455 3.789 1.00 91.12 93 GLY A O 1
ATOM 741 N N . VAL A 1 94 ? -5.678 -2.219 5.980 1.00 92.12 94 VAL A N 1
ATOM 742 C CA . VAL A 1 94 ? -4.468 -1.412 6.218 1.00 92.12 94 VAL A CA 1
ATOM 743 C C . VAL A 1 94 ? -3.187 -2.213 5.999 1.00 92.12 94 VAL A C 1
ATOM 745 O O . VAL A 1 94 ? -2.241 -1.702 5.401 1.00 92.12 94 VAL A O 1
ATOM 748 N N . GLU A 1 95 ? -3.141 -3.467 6.452 1.00 92.81 95 GLU A N 1
ATOM 749 C CA . GLU A 1 95 ? -1.997 -4.359 6.222 1.00 92.81 95 GLU A CA 1
ATOM 750 C C . GLU A 1 95 ? -1.769 -4.607 4.729 1.00 92.81 95 GLU A C 1
ATOM 752 O O . GLU A 1 95 ? -0.629 -4.563 4.264 1.00 92.81 95 GLU A O 1
ATOM 757 N N . PHE A 1 96 ? -2.850 -4.789 3.968 1.00 91.94 96 PHE A N 1
ATOM 758 C CA . PHE A 1 96 ? -2.786 -4.899 2.518 1.00 91.94 96 PHE A CA 1
ATOM 759 C C . PHE A 1 96 ? -2.207 -3.632 1.873 1.00 91.94 96 PHE A C 1
ATOM 761 O O . PHE A 1 96 ? -1.250 -3.730 1.107 1.00 91.94 96 PHE A O 1
ATOM 768 N N . MET A 1 97 ? -2.724 -2.444 2.204 1.00 93.44 97 MET A N 1
ATOM 769 C CA . MET A 1 97 ? -2.206 -1.188 1.641 1.00 93.44 97 MET A CA 1
ATOM 770 C C . MET A 1 97 ? -0.728 -0.983 1.971 1.00 93.44 97 MET A C 1
ATOM 772 O O . MET A 1 97 ? 0.055 -0.571 1.116 1.00 93.44 97 MET A O 1
ATOM 776 N N . LYS A 1 98 ? -0.329 -1.313 3.203 1.00 94.00 98 LYS A N 1
ATOM 777 C CA . LYS A 1 98 ? 1.067 -1.238 3.627 1.00 94.00 98 LYS A CA 1
ATOM 778 C C . LYS A 1 98 ? 1.956 -2.175 2.811 1.00 94.00 98 LYS A C 1
ATOM 780 O O . LYS A 1 98 ? 3.027 -1.777 2.365 1.00 94.00 98 LYS A O 1
ATOM 785 N N . PHE A 1 99 ? 1.506 -3.404 2.579 1.00 92.38 99 PHE A N 1
ATOM 786 C CA . PHE A 1 99 ? 2.224 -4.338 1.720 1.00 92.38 99 PHE A CA 1
ATOM 787 C C . PHE A 1 99 ? 2.376 -3.794 0.293 1.00 92.38 99 PHE A C 1
ATOM 789 O O . PHE A 1 99 ? 3.469 -3.863 -0.267 1.00 92.38 99 PHE A O 1
ATOM 796 N N . GLN A 1 100 ? 1.311 -3.224 -0.276 1.00 91.00 100 GLN A N 1
ATOM 797 C CA . GLN A 1 100 ? 1.338 -2.666 -1.628 1.00 91.00 100 GLN A CA 1
ATOM 798 C C . GLN A 1 100 ? 2.308 -1.495 -1.757 1.00 91.00 100 GLN A C 1
ATOM 800 O O . GLN A 1 100 ? 3.168 -1.504 -2.638 1.00 91.00 100 GLN A O 1
ATOM 805 N N . ILE A 1 101 ? 2.243 -0.521 -0.845 1.00 92.50 101 ILE A N 1
ATOM 806 C CA . ILE A 1 101 ? 3.121 0.652 -0.924 1.00 92.50 101 ILE A CA 1
ATOM 807 C C . ILE A 1 101 ? 4.599 0.265 -0.754 1.00 92.50 101 ILE A C 1
ATOM 809 O O . ILE A 1 101 ? 5.454 0.793 -1.457 1.00 92.50 101 ILE A O 1
ATOM 813 N N . GLU A 1 102 ? 4.909 -0.738 0.077 1.00 92.62 102 GLU A N 1
ATOM 814 C CA . GLU A 1 102 ? 6.269 -1.281 0.202 1.00 92.62 102 GLU A CA 1
ATOM 815 C C . GLU A 1 102 ? 6.760 -1.973 -1.084 1.00 92.62 102 GLU A C 1
ATOM 817 O O . GLU A 1 102 ? 7.962 -1.983 -1.371 1.00 92.62 102 GLU A O 1
ATOM 822 N N . LYS A 1 103 ? 5.861 -2.594 -1.859 1.00 90.88 103 LYS A N 1
ATOM 823 C CA . LYS A 1 103 ? 6.200 -3.174 -3.168 1.00 90.88 103 LYS A CA 1
ATOM 824 C C . LYS A 1 103 ? 6.457 -2.088 -4.199 1.00 90.88 103 LYS A C 1
ATOM 826 O O . LYS A 1 103 ? 7.479 -2.155 -4.882 1.00 90.88 103 LYS A O 1
ATOM 831 N N . ILE A 1 104 ? 5.595 -1.078 -4.246 1.00 90.62 104 ILE A N 1
ATOM 832 C CA . ILE A 1 104 ? 5.746 0.097 -5.109 1.00 90.62 104 ILE A CA 1
ATOM 833 C C . ILE A 1 104 ? 7.089 0.788 -4.832 1.00 90.62 104 ILE A C 1
ATOM 835 O O . ILE A 1 104 ? 7.874 0.984 -5.756 1.00 90.62 104 ILE A O 1
ATOM 839 N N . GLU A 1 105 ? 7.432 1.038 -3.563 1.00 91.62 105 GLU A N 1
ATOM 840 C CA . GLU A 1 105 ? 8.737 1.599 -3.173 1.00 91.62 105 GLU A CA 1
ATOM 841 C C . GLU A 1 105 ? 9.916 0.753 -3.678 1.00 91.62 105 GLU A C 1
ATOM 843 O O . GLU A 1 105 ? 10.879 1.280 -4.232 1.00 91.62 105 GLU A O 1
ATOM 848 N N . LYS A 1 106 ? 9.851 -0.576 -3.538 1.00 90.06 106 LYS A N 1
ATOM 849 C CA . LYS A 1 106 ? 10.929 -1.465 -4.006 1.00 90.06 106 LYS A CA 1
ATOM 850 C C . LYS A 1 106 ? 11.098 -1.427 -5.521 1.00 90.06 106 LYS A C 1
ATOM 852 O O . LYS A 1 106 ? 12.233 -1.424 -5.997 1.00 90.06 106 LYS A O 1
ATOM 857 N N . HIS A 1 107 ? 10.002 -1.429 -6.274 1.00 87.44 107 HIS A N 1
ATOM 858 C CA . HIS A 1 107 ? 10.059 -1.398 -7.736 1.00 87.44 107 HIS A CA 1
ATOM 859 C C . HIS A 1 107 ? 10.453 -0.020 -8.270 1.00 87.44 107 HIS A C 1
ATOM 861 O O . HIS A 1 107 ? 11.176 0.043 -9.264 1.00 87.44 107 HIS A O 1
ATOM 867 N N . LEU A 1 108 ? 10.120 1.060 -7.558 1.00 87.88 108 LEU A N 1
ATOM 868 C CA . LEU A 1 108 ? 10.628 2.401 -7.842 1.00 87.88 108 LEU A CA 1
ATOM 869 C C . LEU A 1 108 ? 12.164 2.448 -7.801 1.00 87.88 108 LEU A C 1
ATOM 871 O O . LEU A 1 108 ? 12.786 2.990 -8.710 1.00 87.88 108 LEU A O 1
ATOM 875 N N . GLU A 1 109 ? 12.795 1.834 -6.797 1.00 87.19 109 GLU A N 1
ATOM 876 C CA . GLU A 1 109 ? 14.263 1.776 -6.696 1.00 87.19 109 GLU A CA 1
ATOM 877 C C . GLU A 1 109 ? 14.912 0.976 -7.840 1.00 87.19 109 GLU A C 1
ATOM 879 O O . GLU A 1 109 ? 16.013 1.288 -8.304 1.00 87.19 109 GLU A O 1
ATOM 884 N N . VAL A 1 110 ? 14.230 -0.061 -8.339 1.00 83.75 110 VAL A N 1
ATOM 885 C CA . VAL A 1 110 ? 14.674 -0.796 -9.534 1.00 83.75 110 VAL A CA 1
ATOM 886 C C . VAL A 1 110 ? 14.554 0.083 -10.778 1.00 83.75 110 VAL A C 1
ATOM 888 O O . VAL A 1 110 ? 15.497 0.135 -11.571 1.00 83.75 110 VAL A O 1
ATOM 891 N N . LEU A 1 111 ? 13.433 0.793 -10.919 1.00 83.06 111 LEU A N 1
ATOM 892 C CA . LEU A 1 111 ? 13.170 1.710 -12.024 1.00 83.06 111 LEU A CA 1
ATOM 893 C C . LEU A 1 111 ? 14.217 2.825 -12.069 1.00 83.06 111 LEU A C 1
ATOM 895 O O . LEU A 1 111 ? 14.784 3.070 -13.128 1.00 83.06 111 LEU A O 1
ATOM 899 N N . LYS A 1 112 ? 14.558 3.418 -10.916 1.00 81.88 112 LYS A N 1
ATOM 900 C CA . LYS A 1 112 ? 15.614 4.437 -10.779 1.00 81.88 112 LYS A CA 1
ATOM 901 C C . LYS A 1 112 ? 16.959 3.943 -11.257 1.00 81.88 112 LYS A C 1
ATOM 903 O O . LYS A 1 112 ? 17.525 4.498 -12.187 1.00 81.88 112 LYS A O 1
ATOM 908 N N . ARG A 1 113 ? 17.438 2.849 -10.673 1.00 83.50 113 ARG A N 1
ATOM 909 C CA . ARG A 1 113 ? 18.756 2.293 -10.990 1.00 83.50 113 ARG A CA 1
ATOM 910 C C . ARG A 1 113 ? 18.908 1.925 -12.466 1.00 83.50 113 ARG A C 1
ATOM 912 O O . ARG A 1 113 ? 19.994 2.067 -13.013 1.00 83.50 113 ARG A O 1
ATOM 919 N N . ASN A 1 114 ? 17.850 1.416 -13.098 1.00 77.06 114 ASN A N 1
ATOM 920 C CA . ASN A 1 114 ? 17.898 1.061 -14.518 1.00 77.06 114 ASN A CA 1
ATOM 921 C C . ASN A 1 114 ? 17.644 2.271 -15.433 1.00 77.06 114 ASN A C 1
ATOM 923 O O . ASN A 1 114 ? 18.116 2.265 -16.565 1.00 77.06 114 ASN A O 1
ATOM 927 N N . GLY A 1 115 ? 16.918 3.286 -14.952 1.00 71.38 115 GLY A N 1
ATOM 928 C CA . GLY A 1 115 ? 16.606 4.522 -15.669 1.00 71.38 115 GLY A CA 1
ATOM 929 C C . GLY A 1 115 ? 17.712 5.578 -15.615 1.00 71.38 115 GLY A C 1
ATOM 930 O O . GLY A 1 115 ? 17.861 6.326 -16.568 1.00 71.38 115 GLY A O 1
ATOM 931 N N . GLU A 1 116 ? 18.536 5.616 -14.563 1.00 69.19 116 GLU A N 1
ATOM 932 C CA . GLU A 1 116 ? 19.700 6.519 -14.451 1.00 69.19 116 GLU A CA 1
ATOM 933 C C . GLU A 1 116 ? 20.726 6.312 -15.574 1.00 69.19 116 GLU A C 1
ATOM 935 O O . GLU A 1 116 ? 21.415 7.249 -15.971 1.00 69.19 116 GLU A O 1
ATOM 940 N N . GLU A 1 117 ? 20.821 5.089 -16.104 1.00 64.12 117 GLU A N 1
ATOM 941 C CA . GLU A 1 117 ? 21.677 4.772 -17.252 1.00 64.12 117 GLU A CA 1
ATOM 942 C C . GLU A 1 117 ? 21.053 5.212 -18.599 1.00 64.12 117 GLU A C 1
ATOM 944 O O . GLU A 1 117 ? 21.692 5.055 -19.641 1.00 64.12 117 GLU A O 1
ATOM 949 N N . LEU A 1 118 ? 19.827 5.758 -18.602 1.00 64.88 118 LEU A N 1
ATOM 950 C CA . LEU A 1 118 ? 19.069 6.155 -19.793 1.00 64.88 118 LEU A CA 1
ATOM 951 C C . LEU A 1 118 ? 18.950 7.689 -19.863 1.00 64.88 118 LEU A C 1
ATOM 953 O O . LEU A 1 118 ? 18.348 8.324 -19.001 1.00 64.88 118 LEU A O 1
ATOM 957 N N . GLU A 1 119 ? 19.491 8.302 -20.923 1.00 56.28 119 GLU A N 1
ATOM 958 C CA . GLU A 1 119 ? 19.526 9.770 -21.100 1.00 56.28 119 GLU A CA 1
ATOM 959 C C . GLU A 1 119 ? 18.133 10.439 -21.133 1.00 56.28 119 GLU A C 1
ATOM 961 O O . GLU A 1 119 ? 18.007 11.629 -20.834 1.00 56.28 119 GLU A O 1
ATOM 966 N N . GLU A 1 120 ? 17.081 9.685 -21.469 1.00 55.34 120 GLU A N 1
ATOM 967 C CA . GLU A 1 120 ? 15.696 10.168 -21.575 1.00 55.34 120 GLU A CA 1
ATOM 968 C C . GLU A 1 120 ? 14.940 10.195 -20.236 1.00 55.34 120 GLU A C 1
ATOM 970 O O . GLU A 1 120 ? 13.814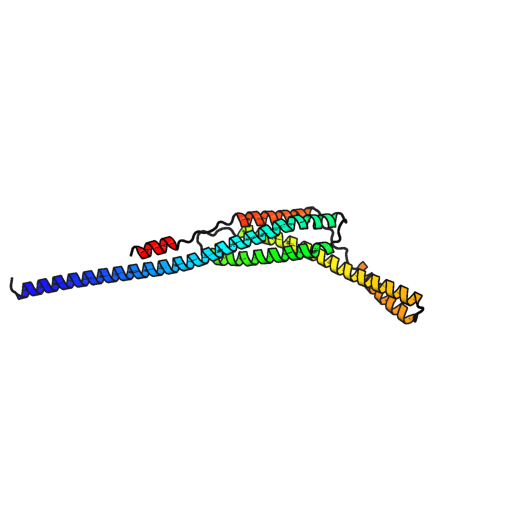 10.693 -20.171 1.00 55.34 120 GLU A O 1
ATOM 975 N N . PHE A 1 121 ? 15.532 9.696 -19.147 1.00 61.59 121 PHE A N 1
ATOM 976 C CA . PHE A 1 121 ? 14.789 9.504 -17.909 1.00 61.59 121 PHE A CA 1
ATOM 977 C C . PHE A 1 121 ? 14.819 10.744 -16.991 1.00 61.59 121 PHE A C 1
ATOM 979 O O . PHE A 1 121 ? 15.772 10.993 -16.252 1.00 61.59 121 PHE A O 1
ATOM 986 N N . LYS A 1 122 ? 13.735 11.534 -17.000 1.00 55.88 122 LYS A N 1
ATOM 987 C CA . LYS A 1 122 ? 13.482 12.636 -16.050 1.00 55.88 122 LYS A CA 1
ATOM 988 C C . LYS A 1 122 ? 12.045 12.539 -15.533 1.00 55.88 122 LYS A C 1
ATOM 990 O O . LYS A 1 122 ? 11.129 12.741 -16.317 1.00 55.88 122 LYS A O 1
ATOM 995 N N . GLY A 1 123 ? 11.829 12.272 -14.238 1.00 60.69 123 GLY A N 1
ATOM 996 C CA . GLY A 1 123 ? 10.447 12.254 -13.722 1.00 60.69 123 GLY A CA 1
ATOM 997 C C . GLY A 1 123 ? 10.150 11.721 -12.315 1.00 60.69 123 GLY A C 1
ATOM 998 O O . GLY A 1 123 ? 9.002 11.795 -11.906 1.00 60.69 123 GLY A O 1
ATOM 999 N N . PHE A 1 124 ? 11.110 11.224 -11.525 1.00 72.94 124 PHE A N 1
ATOM 1000 C CA . PHE A 1 124 ? 10.761 10.555 -10.254 1.00 72.94 124 PHE A CA 1
ATOM 1001 C C . PHE A 1 124 ? 10.229 11.450 -9.135 1.00 72.94 124 PHE A C 1
ATOM 1003 O O . PHE A 1 124 ? 9.547 10.960 -8.242 1.00 72.94 124 PHE A O 1
ATOM 1010 N N . GLY A 1 125 ? 10.550 12.744 -9.148 1.00 77.44 125 GLY A N 1
ATOM 1011 C CA . GLY A 1 125 ? 10.346 13.587 -7.969 1.00 77.44 125 GLY A CA 1
ATOM 1012 C C . GLY A 1 125 ? 8.882 13.772 -7.562 1.00 77.44 125 GLY A C 1
ATOM 1013 O O . GLY A 1 125 ? 8.620 14.068 -6.400 1.00 77.44 125 GLY A O 1
ATOM 1014 N N . ASN A 1 126 ? 7.929 13.628 -8.485 1.00 82.69 126 ASN A N 1
ATOM 1015 C CA . ASN A 1 126 ? 6.504 13.686 -8.157 1.00 82.69 126 ASN A CA 1
ATOM 1016 C C . ASN A 1 126 ? 5.977 12.317 -7.718 1.00 82.69 126 ASN A C 1
ATOM 1018 O O . ASN A 1 126 ? 5.348 12.236 -6.667 1.00 82.69 126 ASN A O 1
ATOM 1022 N N . LEU A 1 127 ? 6.350 11.244 -8.420 1.00 85.56 127 LEU A N 1
ATOM 1023 C CA . LEU A 1 127 ? 6.063 9.870 -8.009 1.00 85.56 127 LEU A CA 1
ATOM 1024 C C . LEU A 1 127 ? 6.541 9.570 -6.577 1.00 85.56 127 LEU A C 1
ATOM 1026 O O . LEU A 1 127 ? 5.787 9.038 -5.768 1.00 85.56 127 LEU A O 1
ATOM 1030 N N . GLU A 1 128 ? 7.760 9.977 -6.216 1.00 89.25 128 GLU A N 1
ATOM 1031 C CA . GLU A 1 128 ? 8.287 9.833 -4.850 1.00 89.25 128 GLU A CA 1
ATOM 1032 C C . GLU A 1 128 ? 7.445 10.577 -3.810 1.00 89.25 128 GLU A C 1
ATOM 1034 O O . GLU A 1 128 ? 7.214 10.062 -2.715 1.00 89.25 128 GLU A O 1
ATOM 1039 N N . LYS A 1 129 ? 6.965 11.781 -4.144 1.00 90.69 129 LYS A N 1
ATOM 1040 C CA . LYS A 1 129 ? 6.089 12.555 -3.256 1.00 90.69 129 LYS A CA 1
ATOM 1041 C C . LYS A 1 129 ? 4.736 11.877 -3.092 1.00 90.69 129 LYS A C 1
ATOM 1043 O O . LYS A 1 129 ? 4.245 11.819 -1.969 1.00 90.69 129 LYS A O 1
ATOM 1048 N N . SER A 1 130 ? 4.156 11.353 -4.172 1.00 90.81 130 SER A N 1
ATOM 1049 C CA . SER A 1 130 ? 2.882 10.627 -4.128 1.00 90.81 130 SER A CA 1
ATOM 1050 C C . SER A 1 130 ? 2.999 9.351 -3.294 1.00 90.81 130 SER A C 1
ATOM 1052 O O . SER A 1 130 ? 2.163 9.110 -2.423 1.00 90.81 130 SER A O 1
ATOM 1054 N N . ILE A 1 131 ? 4.086 8.589 -3.465 1.00 91.50 131 ILE A N 1
ATOM 1055 C CA . ILE A 1 131 ? 4.387 7.404 -2.646 1.00 91.50 131 ILE A CA 1
ATOM 1056 C C . ILE A 1 131 ? 4.521 7.782 -1.170 1.00 91.50 131 ILE A C 1
ATOM 1058 O O . ILE A 1 131 ? 3.898 7.152 -0.314 1.00 91.50 131 ILE A O 1
ATOM 1062 N N . LEU A 1 132 ? 5.306 8.820 -0.862 1.00 94.38 132 LEU A N 1
ATOM 1063 C CA . LEU A 1 132 ? 5.505 9.275 0.512 1.00 94.38 132 LEU A CA 1
ATOM 1064 C C . LEU A 1 132 ? 4.182 9.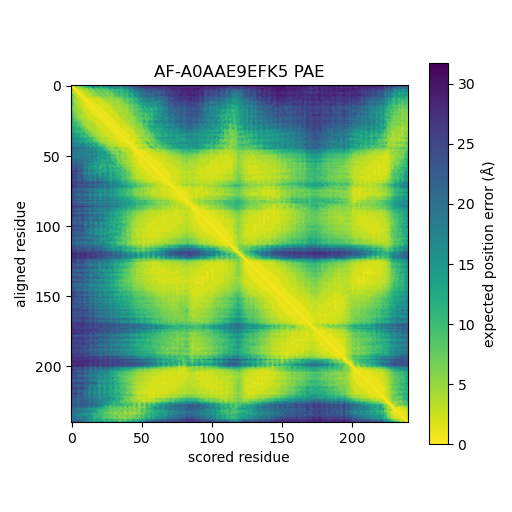716 1.150 1.00 94.38 132 LEU A C 1
ATOM 1066 O O . LEU A 1 132 ? 3.867 9.287 2.257 1.00 94.38 132 LEU A O 1
ATOM 1070 N N . ALA A 1 133 ? 3.381 10.509 0.437 1.00 93.94 133 ALA A N 1
ATOM 1071 C CA . ALA A 1 133 ? 2.088 10.975 0.922 1.00 93.94 133 ALA A CA 1
ATOM 1072 C C . ALA A 1 133 ? 1.118 9.809 1.179 1.00 93.94 133 ALA A C 1
ATOM 1074 O O . ALA A 1 133 ? 0.447 9.784 2.211 1.00 93.94 133 ALA A O 1
ATOM 1075 N N . ALA A 1 134 ? 1.046 8.824 0.277 1.00 93.81 134 ALA A N 1
ATOM 1076 C CA . ALA A 1 134 ? 0.230 7.625 0.481 1.00 93.81 134 ALA A CA 1
ATOM 1077 C C . ALA A 1 134 ? 0.709 6.832 1.708 1.00 93.81 134 ALA A C 1
ATOM 1079 O O . ALA A 1 134 ? -0.0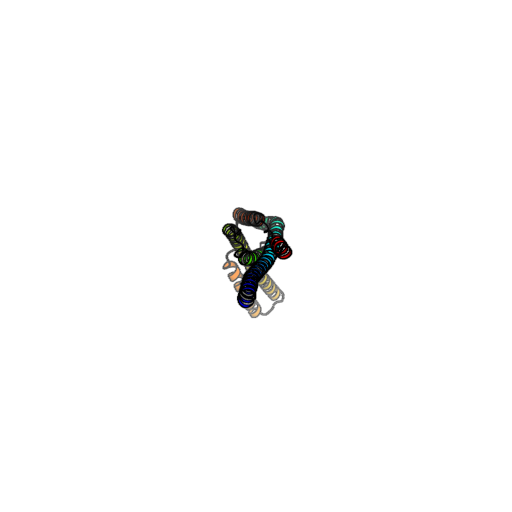94 6.443 2.558 1.00 93.81 134 ALA A O 1
ATOM 1080 N N . LYS A 1 135 ? 2.026 6.654 1.848 1.00 95.38 135 LYS A N 1
ATOM 1081 C CA . LYS A 1 135 ? 2.643 5.940 2.970 1.00 95.38 135 LYS A CA 1
ATOM 1082 C C . LYS A 1 135 ? 2.370 6.598 4.318 1.00 95.38 135 LYS A C 1
ATOM 1084 O O . LYS A 1 135 ? 2.027 5.898 5.266 1.00 95.38 135 LYS A O 1
ATOM 1089 N N . GLU A 1 136 ? 2.467 7.922 4.409 1.00 95.31 136 GLU A N 1
ATOM 1090 C CA . GLU A 1 136 ? 2.177 8.664 5.642 1.00 95.31 136 GLU A CA 1
ATOM 1091 C C . GLU A 1 136 ? 0.734 8.447 6.114 1.00 95.31 136 GLU A C 1
ATOM 1093 O O . GLU A 1 136 ? 0.494 8.212 7.304 1.00 95.31 136 GLU A O 1
ATOM 1098 N N . TRP A 1 137 ? -0.225 8.456 5.184 1.00 95.06 137 TRP A N 1
ATOM 1099 C CA . TRP A 1 137 ? -1.624 8.167 5.493 1.00 95.06 137 TRP A CA 1
ATOM 1100 C C . TRP A 1 137 ? -1.852 6.703 5.874 1.00 95.06 137 TRP A C 1
ATOM 1102 O O . TRP A 1 137 ? -2.540 6.427 6.860 1.00 95.06 137 TRP A O 1
ATOM 1112 N N . ILE A 1 138 ? -1.244 5.756 5.158 1.00 94.12 138 ILE A N 1
ATOM 1113 C CA . ILE A 1 138 ? -1.320 4.327 5.497 1.00 94.12 138 ILE A CA 1
ATOM 1114 C C . ILE A 1 138 ? -0.753 4.079 6.903 1.00 94.12 138 ILE A C 1
ATOM 1116 O O . ILE A 1 138 ? -1.381 3.397 7.717 1.00 94.12 138 ILE A O 1
ATOM 1120 N N . ASP A 1 139 ? 0.389 4.682 7.237 1.00 94.75 139 ASP A N 1
ATOM 1121 C CA . ASP A 1 139 ? 1.000 4.589 8.565 1.00 94.75 139 ASP A CA 1
ATOM 1122 C C . ASP A 1 139 ? 0.139 5.248 9.647 1.00 94.75 139 ASP A C 1
ATOM 1124 O O . ASP A 1 139 ? 0.062 4.743 10.774 1.00 94.75 139 ASP A O 1
ATOM 1128 N N . PHE A 1 140 ? -0.529 6.359 9.324 1.00 93.25 140 PHE A N 1
ATOM 1129 C CA . PHE A 1 140 ? -1.509 6.981 10.209 1.00 93.25 140 PHE A CA 1
ATOM 1130 C C . PHE A 1 140 ? -2.630 5.995 10.556 1.00 93.25 140 PHE A C 1
ATOM 1132 O O . PHE A 1 140 ? -2.836 5.717 11.740 1.00 93.25 140 PHE A O 1
ATOM 1139 N N . PHE A 1 141 ? -3.300 5.406 9.560 1.00 92.00 141 PHE A N 1
ATOM 1140 C CA . PHE A 1 141 ? -4.385 4.449 9.804 1.00 92.00 141 PHE A CA 1
ATOM 1141 C C . PHE A 1 141 ? -3.888 3.162 10.476 1.00 92.00 141 PHE A C 1
ATOM 1143 O O . PHE A 1 141 ? -4.561 2.638 11.363 1.00 92.00 141 PHE A O 1
ATOM 1150 N N . SER A 1 142 ? -2.674 2.699 10.160 1.00 92.62 142 SER A N 1
ATOM 1151 C CA . SER A 1 142 ? -2.068 1.515 10.792 1.00 92.62 142 SER A CA 1
ATOM 1152 C C . SER A 1 142 ? -1.895 1.695 12.296 1.00 92.62 142 SER A C 1
ATOM 1154 O O . SER A 1 142 ? -2.216 0.797 13.078 1.00 92.62 142 SER A O 1
ATOM 1156 N N . LYS A 1 143 ? -1.444 2.880 12.725 1.00 91.31 143 LYS A N 1
ATOM 1157 C CA . LYS A 1 143 ? -1.342 3.214 14.152 1.00 91.31 143 LYS A CA 1
ATOM 1158 C C . LYS A 1 143 ? -2.715 3.214 14.820 1.00 91.31 143 LYS A C 1
ATOM 1160 O O . LYS A 1 143 ? -2.853 2.658 15.902 1.00 91.31 143 LYS A O 1
ATOM 1165 N N . LYS A 1 144 ? -3.737 3.773 14.166 1.00 89.50 144 LYS A N 1
ATOM 1166 C CA . LYS A 1 144 ? -5.095 3.835 14.730 1.00 89.50 144 LYS A CA 1
ATOM 1167 C C . LYS A 1 144 ? -5.740 2.464 14.894 1.00 89.50 144 LYS A C 1
ATOM 1169 O O . LYS A 1 144 ? -6.356 2.219 15.929 1.00 89.50 144 LYS A O 1
ATOM 1174 N N . VAL A 1 145 ? -5.555 1.573 13.921 1.00 89.94 145 VAL A N 1
ATOM 1175 C CA . VAL A 1 145 ? -6.015 0.185 14.042 1.00 89.94 145 VAL A CA 1
ATOM 1176 C C . VAL A 1 145 ? -5.317 -0.511 15.206 1.00 89.94 145 VAL A C 1
ATOM 1178 O O . VAL A 1 145 ? -5.990 -1.082 16.060 1.00 89.94 145 VAL A O 1
ATOM 1181 N N . ARG A 1 146 ? -3.989 -0.386 15.306 1.00 90.38 146 ARG A N 1
ATOM 1182 C CA . ARG A 1 146 ? -3.215 -0.998 16.396 1.00 90.38 146 ARG A CA 1
ATOM 1183 C C . ARG A 1 146 ? -3.633 -0.492 17.776 1.00 90.38 146 ARG A C 1
ATOM 1185 O O . ARG A 1 146 ? -3.739 -1.280 18.712 1.00 90.38 146 ARG A O 1
ATOM 1192 N N . ASP A 1 147 ? -3.873 0.810 17.911 1.00 87.81 147 ASP A N 1
ATOM 1193 C CA . ASP A 1 147 ? -4.341 1.402 19.167 1.00 87.81 147 ASP A CA 1
ATOM 1194 C C . ASP A 1 147 ? -5.694 0.805 19.588 1.00 87.81 147 ASP A C 1
ATOM 1196 O O . ASP A 1 147 ? -5.906 0.507 20.766 1.00 87.81 147 ASP A O 1
ATOM 1200 N N . ALA A 1 148 ? -6.604 0.587 18.633 1.00 88.06 148 ALA A N 1
ATOM 1201 C CA . ALA A 1 148 ? -7.887 -0.045 18.918 1.00 88.06 148 ALA A CA 1
ATOM 1202 C C . ALA A 1 148 ? -7.768 -1.535 19.241 1.00 88.06 148 ALA A C 1
ATOM 1204 O O . ALA A 1 148 ? -8.422 -1.978 20.181 1.00 88.06 148 ALA A O 1
ATOM 1205 N N . GLU A 1 149 ? -6.919 -2.283 18.532 1.00 89.75 149 GLU A N 1
ATOM 1206 C CA . GLU A 1 149 ? -6.643 -3.692 18.844 1.00 89.75 149 GLU A CA 1
ATOM 1207 C C . GLU A 1 149 ? -6.108 -3.851 20.268 1.00 89.75 149 GLU A C 1
ATOM 1209 O O . GLU A 1 149 ? -6.622 -4.649 21.048 1.00 89.75 149 GLU A O 1
ATOM 1214 N N . ASN A 1 150 ? -5.112 -3.043 20.640 1.00 88.81 150 ASN A N 1
ATOM 1215 C CA . ASN A 1 150 ? -4.542 -3.065 21.986 1.00 88.81 150 ASN A CA 1
ATOM 1216 C C . ASN A 1 150 ? -5.608 -2.785 23.048 1.00 88.81 150 ASN A C 1
ATOM 1218 O O . ASN A 1 150 ? -5.678 -3.480 24.062 1.00 88.81 150 ASN A O 1
ATOM 1222 N N . ARG A 1 151 ? -6.472 -1.797 22.796 1.00 87.81 151 ARG A N 1
ATOM 1223 C CA . ARG A 1 151 ? -7.569 -1.466 23.704 1.00 87.81 151 ARG A CA 1
ATOM 1224 C C . ARG A 1 151 ? -8.598 -2.598 23.798 1.00 87.81 151 ARG A C 1
ATOM 1226 O O . ARG A 1 151 ? -9.044 -2.896 24.902 1.00 87.81 151 ARG A O 1
ATOM 1233 N N . GLN A 1 152 ? -8.972 -3.224 22.681 1.00 89.25 152 GLN A N 1
ATOM 1234 C CA . GLN A 1 152 ? -9.932 -4.335 22.661 1.00 89.25 152 GLN A CA 1
ATOM 1235 C C . GLN A 1 152 ? -9.387 -5.562 23.398 1.00 89.25 152 GLN A C 1
ATOM 1237 O O . GLN A 1 152 ? -10.112 -6.170 24.180 1.00 89.25 152 GLN A O 1
ATOM 1242 N N . ASN A 1 153 ? -8.098 -5.868 23.237 1.00 89.75 153 ASN A N 1
ATOM 1243 C CA . ASN A 1 153 ? -7.448 -6.966 23.953 1.00 89.75 153 ASN A CA 1
ATOM 1244 C C . ASN A 1 153 ? -7.508 -6.780 25.474 1.00 89.75 153 ASN A C 1
ATOM 1246 O O . ASN A 1 153 ? -7.816 -7.721 26.200 1.00 89.75 153 ASN A O 1
ATOM 1250 N N . ILE A 1 154 ? -7.260 -5.565 25.965 1.00 90.06 154 ILE A N 1
ATOM 1251 C CA . ILE A 1 154 ? -7.294 -5.283 27.408 1.00 90.06 154 ILE A CA 1
ATOM 1252 C C . ILE A 1 154 ? -8.731 -5.288 27.937 1.00 90.06 154 ILE A C 1
ATOM 1254 O O . ILE A 1 154 ? -8.968 -5.769 29.042 1.00 90.06 154 ILE A O 1
ATOM 1258 N N . ILE A 1 155 ? -9.702 -4.815 27.148 1.00 90.38 155 ILE A N 1
ATOM 1259 C CA . ILE A 1 155 ? -11.128 -4.938 27.493 1.00 90.38 155 ILE A CA 1
ATOM 1260 C C . ILE A 1 155 ? -11.523 -6.404 27.625 1.00 90.38 155 ILE A C 1
ATOM 1262 O O . ILE A 1 155 ? -12.096 -6.774 28.642 1.00 90.38 155 ILE A O 1
ATOM 1266 N N . SER A 1 156 ? -11.146 -7.244 26.661 1.00 91.94 156 SER A N 1
ATOM 1267 C CA . SER A 1 156 ? -11.431 -8.679 26.711 1.00 91.94 156 SER A CA 1
ATOM 1268 C C . SER A 1 156 ? -10.799 -9.349 27.939 1.00 91.94 156 SER A C 1
ATOM 1270 O O . SER A 1 156 ? -11.440 -10.173 28.596 1.00 91.94 156 SER A O 1
ATOM 1272 N N . GLN A 1 157 ? -9.573 -8.955 28.309 1.00 93.12 157 GLN A N 1
ATOM 1273 C CA . GLN A 1 157 ? -8.931 -9.417 29.544 1.00 93.12 157 GLN A CA 1
ATOM 1274 C C . GLN A 1 157 ? -9.709 -8.971 30.785 1.00 93.12 157 GLN A C 1
ATOM 1276 O O . GLN A 1 157 ? -9.990 -9.796 31.649 1.00 93.12 157 GLN A O 1
ATOM 1281 N N . TYR A 1 158 ? -10.108 -7.698 30.863 1.00 94.81 158 TYR A N 1
ATOM 1282 C CA . TYR A 1 158 ? -10.929 -7.189 31.962 1.00 94.81 158 TYR A CA 1
ATOM 1283 C C . TYR A 1 158 ? -12.264 -7.933 32.086 1.00 94.81 158 TYR A C 1
ATOM 1285 O O . TYR A 1 158 ? -12.619 -8.346 33.187 1.00 94.81 158 TYR A O 1
ATOM 1293 N N . GLU A 1 159 ? -12.983 -8.124 30.979 1.00 94.12 159 GLU A N 1
ATOM 1294 C CA . GLU A 1 159 ? -14.274 -8.821 30.946 1.00 94.12 159 GLU A CA 1
ATOM 1295 C C . GLU A 1 159 ? -14.132 -10.265 31.428 1.00 94.12 159 GLU A C 1
ATOM 1297 O O . GLU A 1 159 ? -14.867 -10.684 32.320 1.00 94.12 159 GLU A O 1
ATOM 1302 N N . THR A 1 160 ? -13.108 -10.976 30.945 1.00 94.94 160 THR A N 1
ATOM 1303 C CA . THR A 1 160 ? -12.790 -12.338 31.403 1.00 94.94 160 THR A CA 1
ATOM 1304 C C . THR A 1 160 ? -12.513 -12.370 32.909 1.00 94.94 160 THR A C 1
ATOM 1306 O O . THR A 1 160 ? -13.039 -13.222 33.623 1.00 94.94 160 THR A O 1
ATOM 1309 N N . MET A 1 161 ? -11.712 -11.429 33.428 1.00 93.81 161 MET A N 1
ATOM 1310 C CA . MET A 1 161 ? -11.424 -11.376 34.866 1.00 93.81 161 MET A CA 1
ATOM 1311 C C . MET A 1 161 ? -12.671 -11.032 35.687 1.00 93.81 161 MET A C 1
ATOM 1313 O O . MET A 1 161 ? -12.893 -11.629 36.738 1.00 93.81 161 MET A O 1
ATOM 1317 N N . ALA A 1 162 ? -13.507 -10.107 35.214 1.00 94.12 162 ALA A N 1
ATOM 1318 C CA . ALA A 1 162 ? -14.743 -9.724 35.889 1.00 94.12 162 ALA A CA 1
ATOM 1319 C C . ALA A 1 162 ? -15.754 -10.883 35.946 1.00 94.12 162 ALA A C 1
ATOM 1321 O O . ALA A 1 162 ? -16.407 -11.080 36.975 1.00 94.12 162 ALA A O 1
ATOM 1322 N N . GLU A 1 163 ? -15.859 -11.671 34.874 1.00 95.75 163 GLU A N 1
ATOM 1323 C CA . GLU A 1 163 ? -16.666 -12.894 34.844 1.00 95.75 163 GLU A CA 1
ATOM 1324 C C . GLU A 1 163 ? -16.127 -13.956 35.807 1.00 95.75 163 GLU A C 1
ATOM 1326 O O . GLU A 1 163 ? -16.905 -14.524 36.574 1.00 95.75 163 GLU A O 1
ATOM 1331 N N . ASN A 1 164 ? -14.807 -14.162 35.848 1.00 94.25 164 ASN A N 1
ATOM 1332 C CA . ASN A 1 164 ? -14.183 -15.096 36.788 1.00 94.25 164 ASN A CA 1
ATOM 1333 C C . ASN A 1 164 ? -14.440 -14.698 38.247 1.00 94.25 164 ASN A C 1
ATOM 1335 O O . ASN A 1 164 ? -14.876 -15.532 39.034 1.00 94.25 164 ASN A O 1
ATOM 1339 N N . VAL A 1 165 ? -14.265 -13.418 38.604 1.00 95.19 165 VAL A N 1
ATOM 1340 C CA . VAL A 1 165 ? -14.589 -12.906 39.951 1.00 95.19 165 VAL A CA 1
ATOM 1341 C C . VAL A 1 165 ? -16.045 -13.196 40.310 1.00 95.19 165 VAL A C 1
ATOM 1343 O O . VAL A 1 165 ? -16.349 -13.619 41.427 1.00 95.19 165 VAL A O 1
ATOM 1346 N N . LYS A 1 166 ? -16.968 -12.959 39.370 1.00 95.44 166 LYS A N 1
ATOM 1347 C CA . LYS A 1 166 ? -18.392 -13.234 39.580 1.00 95.44 166 LYS A CA 1
ATOM 1348 C C . LYS A 1 166 ? -18.630 -14.726 39.832 1.00 95.44 166 LYS A C 1
ATOM 1350 O O . LYS A 1 166 ? -19.343 -15.066 40.771 1.00 95.44 166 LYS A O 1
ATOM 1355 N N . PHE A 1 167 ? -18.003 -15.594 39.044 1.00 96.00 167 PHE A N 1
ATOM 1356 C CA . PHE A 1 167 ? -18.126 -17.042 39.177 1.00 96.00 167 PHE A CA 1
ATOM 1357 C C . PHE A 1 167 ? -17.566 -17.568 40.508 1.00 96.00 167 PHE A C 1
ATOM 1359 O O . PHE A 1 167 ? -18.249 -18.320 41.201 1.00 96.00 167 PHE A O 1
ATOM 1366 N N . MET A 1 168 ? -16.379 -17.116 40.927 1.00 95.50 168 MET A N 1
ATOM 1367 C CA . MET A 1 168 ? -15.771 -17.504 42.211 1.00 95.50 168 MET A CA 1
ATOM 1368 C C . MET A 1 168 ? -16.668 -17.133 43.402 1.00 95.50 168 MET A C 1
ATOM 1370 O O . MET A 1 168 ? -16.849 -17.921 44.332 1.00 95.50 168 MET A O 1
ATOM 1374 N N . LYS A 1 169 ? -17.302 -15.951 43.350 1.00 93.62 169 LYS A N 1
ATOM 1375 C CA . LYS A 1 169 ? -18.288 -15.522 44.356 1.00 93.62 169 LYS A CA 1
ATOM 1376 C C . LYS A 1 169 ? -19.522 -16.419 44.388 1.00 93.62 169 LYS A C 1
ATOM 1378 O O . LYS A 1 169 ? -20.036 -16.698 45.467 1.00 93.62 169 LYS A O 1
ATOM 1383 N N . GLU A 1 170 ? -20.006 -16.852 43.226 1.00 95.56 170 GLU A N 1
ATOM 1384 C CA . GLU A 1 170 ? -21.160 -17.753 43.117 1.00 95.56 170 GLU A CA 1
ATOM 1385 C C . GLU A 1 170 ? -20.847 -19.166 43.634 1.00 95.56 170 GLU A C 1
ATOM 1387 O O . GLU A 1 170 ? -21.718 -19.802 44.228 1.00 95.56 170 GLU A O 1
ATOM 1392 N N . LEU A 1 171 ? -19.607 -19.639 43.467 1.00 95.06 171 LEU A N 1
ATOM 1393 C CA . LEU A 1 171 ? -19.141 -20.925 43.999 1.00 95.06 171 LEU A CA 1
ATOM 1394 C C . LEU A 1 171 ? -18.789 -20.897 45.493 1.00 95.06 171 LEU A C 1
ATOM 1396 O O . LEU A 1 171 ? -18.679 -21.959 46.108 1.00 95.06 171 LEU A O 1
ATOM 1400 N N . GLY A 1 172 ? -18.635 -19.709 46.081 1.00 91.69 172 GLY A N 1
ATOM 1401 C CA . GLY A 1 172 ? -18.216 -19.554 47.473 1.00 91.69 172 GLY A CA 1
ATOM 1402 C C . GLY A 1 172 ? -16.748 -19.918 47.697 1.00 91.69 172 GLY A C 1
ATOM 1403 O O . GLY A 1 172 ? -16.429 -20.538 48.711 1.00 91.69 172 GLY A O 1
ATOM 1404 N N . GLU A 1 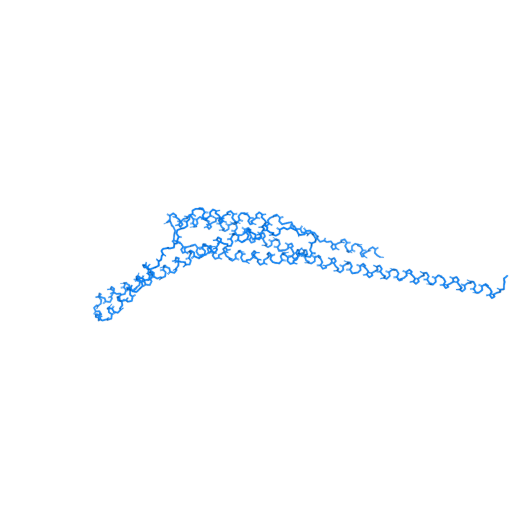173 ? -15.875 -19.570 46.745 1.00 92.25 173 GLU A N 1
ATOM 1405 C CA . GLU A 1 173 ? -14.421 -19.706 46.895 1.00 92.25 173 GLU A CA 1
ATOM 1406 C C . GLU A 1 173 ? -13.865 -18.833 48.036 1.00 92.25 173 GLU A C 1
ATOM 1408 O O . GLU A 1 173 ? -14.577 -18.005 48.616 1.00 92.25 173 GLU A O 1
ATOM 1413 N N . ASP A 1 174 ? -12.594 -19.046 48.394 1.00 94.19 174 ASP A N 1
ATOM 1414 C CA . ASP A 1 174 ? -11.965 -18.340 49.509 1.00 94.19 174 ASP A CA 1
ATOM 1415 C C . ASP A 1 174 ? -12.009 -16.813 49.282 1.00 94.19 174 ASP A C 1
ATOM 1417 O O . ASP A 1 174 ? -11.636 -16.329 48.208 1.00 94.19 174 ASP A O 1
ATOM 1421 N N . PRO A 1 175 ? -12.451 -16.019 50.276 1.00 93.19 175 PRO A N 1
ATOM 1422 C CA . PRO A 1 175 ? -12.491 -14.564 50.155 1.00 93.19 175 PRO A CA 1
ATOM 1423 C C . PRO A 1 175 ? -11.147 -13.918 49.791 1.00 93.19 175 PRO A C 1
ATOM 1425 O O . PRO A 1 175 ? -11.146 -12.854 49.172 1.00 93.19 175 PRO A O 1
ATOM 1428 N N . SER A 1 176 ? -10.022 -14.525 50.182 1.00 93.38 176 SER A N 1
ATOM 1429 C CA . SER A 1 176 ? -8.684 -14.035 49.833 1.00 93.38 176 SER A CA 1
ATOM 1430 C C . SER A 1 176 ? -8.378 -14.215 48.345 1.00 93.38 176 SER A C 1
ATOM 1432 O O . SER A 1 176 ? -8.000 -13.241 47.699 1.00 93.38 176 SER A O 1
ATOM 1434 N N . ASP A 1 177 ? -8.672 -15.383 47.769 1.00 92.50 177 ASP A N 1
ATOM 1435 C CA . ASP A 1 177 ? -8.497 -15.645 46.333 1.00 92.50 177 ASP A CA 1
ATOM 1436 C C . ASP A 1 177 ? -9.401 -14.736 45.477 1.00 92.50 177 ASP A C 1
ATOM 1438 O O . ASP A 1 177 ? -8.984 -14.207 44.443 1.00 92.50 177 ASP A O 1
ATOM 1442 N N . ILE A 1 178 ? -10.640 -14.494 45.928 1.00 94.19 178 ILE A N 1
ATOM 1443 C CA . ILE A 1 178 ? -11.563 -13.551 45.274 1.00 94.19 178 ILE A CA 1
ATOM 1444 C C . ILE A 1 178 ? -10.989 -12.128 45.298 1.00 94.19 178 ILE A C 1
ATOM 1446 O O . ILE A 1 178 ? -11.051 -11.429 44.285 1.00 94.19 178 ILE A O 1
ATOM 1450 N N . SER A 1 179 ? -10.433 -11.698 46.435 1.00 95.06 179 SER A N 1
ATOM 1451 C CA . SER A 1 179 ? -9.841 -10.364 46.596 1.00 95.06 179 SER A CA 1
ATOM 1452 C C . SER A 1 179 ? -8.644 -10.155 45.665 1.00 95.06 179 SER A C 1
ATOM 1454 O O . SER A 1 179 ? -8.551 -9.112 45.016 1.00 95.06 179 SER A O 1
ATOM 1456 N N . ASP A 1 180 ? -7.756 -11.143 45.556 1.00 94.69 180 ASP A N 1
ATOM 1457 C CA . ASP A 1 180 ? -6.594 -11.076 44.662 1.00 94.69 180 ASP A CA 1
ATOM 1458 C C . ASP A 1 180 ? -7.035 -10.958 43.192 1.00 94.69 180 ASP A C 1
ATOM 1460 O O . ASP A 1 180 ? -6.508 -10.150 42.419 1.00 94.69 180 ASP A O 1
ATOM 1464 N N . MET A 1 181 ? -8.069 -11.709 42.802 1.00 93.50 181 MET A N 1
ATOM 1465 C CA . MET A 1 181 ? -8.624 -11.659 41.449 1.00 93.50 181 MET A CA 1
ATOM 1466 C C . MET A 1 181 ? -9.339 -10.330 41.147 1.00 93.50 181 MET A C 1
ATOM 1468 O O . MET A 1 181 ? -9.245 -9.800 40.034 1.00 93.50 181 MET A O 1
ATOM 1472 N N . GLU A 1 182 ? -10.024 -9.748 42.135 1.00 95.81 182 GLU A N 1
ATOM 1473 C CA . GLU A 1 182 ? -10.599 -8.402 42.038 1.00 95.81 182 GLU A CA 1
ATOM 1474 C C . GLU A 1 182 ? -9.525 -7.333 41.842 1.00 95.81 182 GLU A C 1
ATOM 1476 O O . GLU A 1 182 ? -9.717 -6.407 41.047 1.00 95.81 182 GLU A O 1
ATOM 1481 N N . GLU A 1 183 ? -8.390 -7.454 42.532 1.00 95.06 183 GLU A N 1
ATOM 1482 C CA . GLU A 1 183 ? -7.264 -6.541 42.353 1.00 95.06 183 GLU A CA 1
ATOM 1483 C C . GLU A 1 183 ? -6.730 -6.606 40.916 1.00 95.06 183 GLU A C 1
ATOM 1485 O O . GLU A 1 183 ? -6.588 -5.565 40.268 1.00 95.06 183 GLU A O 1
ATOM 1490 N N . LEU A 1 184 ? -6.539 -7.811 40.368 1.00 94.31 184 LEU A N 1
ATOM 1491 C CA . LEU A 1 184 ? -6.132 -8.000 38.970 1.00 94.31 184 LEU A CA 1
ATOM 1492 C C . LEU A 1 184 ? -7.146 -7.404 37.981 1.00 94.31 184 LEU A C 1
ATOM 1494 O O . LEU A 1 184 ? -6.763 -6.688 37.051 1.00 94.31 184 LEU A O 1
ATOM 1498 N N . ALA A 1 185 ? -8.446 -7.633 38.188 1.00 94.88 185 ALA A N 1
ATOM 1499 C CA . ALA A 1 185 ? -9.491 -7.037 37.354 1.00 94.88 185 ALA A CA 1
ATOM 1500 C C . ALA A 1 185 ? -9.455 -5.496 37.412 1.00 94.88 185 ALA A C 1
ATOM 1502 O O . ALA A 1 185 ? -9.573 -4.819 36.385 1.00 94.88 185 ALA A O 1
ATOM 1503 N N . ASN A 1 186 ? -9.231 -4.925 38.598 1.00 94.06 186 ASN A N 1
ATOM 1504 C CA . ASN A 1 186 ? -9.113 -3.479 38.790 1.00 94.06 186 ASN A CA 1
ATOM 1505 C C . ASN A 1 186 ? -7.853 -2.893 38.137 1.00 94.06 186 ASN A C 1
ATOM 1507 O O . ASN A 1 186 ? -7.898 -1.764 37.637 1.00 94.06 186 ASN A O 1
ATOM 1511 N N . GLN A 1 187 ? -6.751 -3.646 38.075 1.00 93.69 187 GLN A N 1
ATOM 1512 C CA . GLN A 1 187 ? -5.555 -3.235 37.335 1.00 93.69 187 GLN A CA 1
ATOM 1513 C C . GLN A 1 187 ? -5.847 -3.109 35.835 1.00 93.69 187 GLN A C 1
ATOM 1515 O O . GLN A 1 187 ? -5.521 -2.078 35.243 1.00 93.69 187 GLN A O 1
ATOM 1520 N N . PHE A 1 188 ? -6.519 -4.092 35.222 1.00 92.56 188 PHE A N 1
ATOM 1521 C CA . PHE A 1 188 ? -6.923 -3.993 33.812 1.00 92.56 188 PHE A CA 1
ATOM 1522 C C . PHE A 1 188 ? -7.905 -2.847 33.573 1.00 92.56 188 PHE A C 1
ATOM 1524 O O . PHE A 1 188 ? -7.736 -2.082 32.625 1.00 92.56 188 PHE A O 1
ATOM 1531 N N . LYS A 1 189 ? -8.882 -2.658 34.466 1.00 92.31 189 LYS A N 1
ATOM 1532 C CA . LYS A 1 189 ? -9.810 -1.523 34.393 1.00 92.31 189 LYS A CA 1
ATOM 1533 C C . LYS A 1 189 ? -9.082 -0.179 34.424 1.00 92.31 189 LYS A C 1
ATOM 1535 O O . LYS A 1 189 ? -9.334 0.677 33.582 1.00 92.31 189 LYS A O 1
ATOM 1540 N N . THR A 1 190 ? -8.119 -0.031 35.331 1.00 91.62 190 THR A N 1
ATOM 1541 C CA . THR A 1 190 ? -7.284 1.174 35.423 1.00 91.62 190 THR A CA 1
ATOM 1542 C C . THR A 1 190 ? -6.488 1.390 34.137 1.00 91.62 190 THR A C 1
ATOM 1544 O O . THR A 1 190 ? -6.421 2.511 33.639 1.00 91.62 190 THR A O 1
ATOM 1547 N N . GLN A 1 191 ? -5.927 0.329 33.545 1.00 89.00 191 GLN A N 1
ATOM 1548 C CA . GLN A 1 191 ? -5.247 0.429 32.250 1.00 89.00 191 GLN A CA 1
ATOM 1549 C C . GLN A 1 191 ? -6.194 0.905 31.141 1.00 89.00 191 GLN A C 1
ATOM 1551 O O . GLN A 1 191 ? -5.813 1.783 30.369 1.00 89.00 191 GLN A O 1
ATOM 1556 N N . ILE A 1 192 ? -7.430 0.396 31.082 1.00 87.25 192 ILE A N 1
ATOM 1557 C CA . ILE A 1 192 ? -8.448 0.841 30.112 1.00 87.25 192 ILE A CA 1
ATOM 1558 C C . ILE A 1 192 ? -8.762 2.328 30.293 1.00 87.25 192 ILE A C 1
ATOM 1560 O O . ILE A 1 192 ? -8.837 3.053 29.301 1.00 87.25 192 ILE A O 1
ATOM 1564 N N . ASP A 1 193 ? -8.917 2.783 31.537 1.00 85.12 193 ASP A N 1
ATOM 1565 C CA . ASP A 1 193 ? -9.227 4.180 31.861 1.00 85.12 193 ASP A CA 1
ATOM 1566 C C . ASP A 1 193 ? -8.053 5.122 31.537 1.00 85.12 193 ASP A C 1
ATOM 1568 O O . ASP A 1 193 ? -8.257 6.256 31.094 1.00 85.12 193 ASP A O 1
ATOM 1572 N N . MET A 1 194 ? -6.812 4.650 31.710 1.00 85.56 194 MET A N 1
ATOM 1573 C CA . MET A 1 194 ? -5.595 5.382 31.334 1.00 85.56 194 MET A CA 1
ATOM 1574 C C . MET A 1 194 ? -5.348 5.381 29.820 1.00 85.56 194 MET A C 1
ATOM 1576 O O . MET A 1 194 ? -4.701 6.295 29.295 1.00 85.56 194 MET A O 1
ATOM 1580 N N . MET A 1 195 ? -5.859 4.381 29.098 1.00 81.88 195 MET A N 1
ATOM 1581 C CA . MET A 1 195 ? -5.785 4.337 27.645 1.00 81.88 195 MET A CA 1
ATOM 1582 C C . MET A 1 195 ? -6.738 5.353 27.031 1.00 81.88 195 MET A C 1
ATOM 1584 O O . MET A 1 195 ? -7.964 5.236 27.078 1.00 81.88 195 MET A O 1
ATOM 1588 N N . LYS A 1 196 ? -6.158 6.351 26.361 1.00 68.69 196 LYS A N 1
ATOM 1589 C CA . LYS A 1 196 ? -6.938 7.259 25.524 1.00 68.69 196 LYS A CA 1
ATOM 1590 C C . LYS A 1 196 ? -7.684 6.436 24.477 1.00 68.69 196 LYS A C 1
ATOM 1592 O O . LYS A 1 196 ? -7.087 5.592 23.809 1.00 68.69 196 LYS A O 1
ATOM 1597 N N . LYS A 1 197 ? -8.979 6.718 24.299 1.00 67.88 197 LYS A N 1
ATOM 1598 C CA . LYS A 1 197 ? -9.707 6.233 23.120 1.00 67.88 197 LYS A CA 1
ATOM 1599 C C . LYS A 1 197 ? -8.891 6.593 21.868 1.00 67.88 197 LYS A C 1
ATOM 1601 O O . LYS A 1 197 ? -8.333 7.699 21.839 1.00 67.88 197 LYS A O 1
ATOM 1606 N N . PRO A 1 198 ? -8.811 5.699 20.864 1.00 67.12 198 PRO A N 1
ATOM 1607 C CA . PRO A 1 198 ? -8.135 6.005 19.611 1.00 67.12 198 PRO A CA 1
ATOM 1608 C C . PRO A 1 198 ? -8.593 7.368 19.098 1.00 67.12 198 PRO A C 1
ATOM 1610 O O . PRO A 1 198 ? -9.785 7.680 19.141 1.00 67.12 198 PRO A O 1
ATOM 1613 N N . THR A 1 199 ? -7.642 8.213 18.691 1.00 67.25 199 THR A N 1
ATOM 1614 C CA . THR A 1 199 ? -7.978 9.553 18.196 1.00 67.25 199 THR A CA 1
ATOM 1615 C C . THR A 1 199 ? -8.956 9.416 17.042 1.00 67.25 199 THR A C 1
ATOM 1617 O O . THR A 1 199 ? -8.657 8.709 16.080 1.00 67.25 199 THR A O 1
ATOM 1620 N N . VAL A 1 200 ? -10.091 10.100 17.148 1.00 67.50 200 VAL A N 1
ATOM 1621 C CA . VAL A 1 200 ? -11.092 10.152 16.084 1.00 67.50 200 VAL A CA 1
ATOM 1622 C C . VAL A 1 200 ? -10.440 10.780 14.853 1.00 67.50 200 VAL A C 1
ATOM 1624 O O . VAL A 1 200 ? -9.834 11.849 14.953 1.00 67.50 200 VAL A O 1
ATOM 1627 N N . TRP A 1 201 ? -10.521 10.100 13.713 1.00 81.25 201 TRP A N 1
ATOM 1628 C CA . TRP A 1 201 ? -10.245 10.708 12.416 1.00 81.25 201 TRP A CA 1
ATOM 1629 C C . TRP A 1 201 ? -11.559 11.152 11.777 1.00 81.25 201 TRP A C 1
ATOM 1631 O O . TRP A 1 201 ? -12.648 10.833 12.246 1.00 81.25 201 TRP A O 1
ATOM 1641 N N . THR A 1 202 ? -11.449 11.911 10.699 1.00 86.56 202 THR A N 1
ATOM 1642 C CA . THR A 1 202 ? -12.589 12.492 9.985 1.00 86.56 202 THR A CA 1
ATOM 1643 C C . THR A 1 202 ? -12.581 12.066 8.527 1.00 86.56 202 THR A C 1
ATOM 1645 O O . THR A 1 202 ? -11.564 11.571 8.038 1.00 86.56 202 THR A O 1
ATOM 1648 N N . GLU A 1 203 ? -13.684 12.322 7.827 1.00 88.12 203 GLU A N 1
ATOM 1649 C CA . GLU A 1 203 ? -13.821 12.088 6.384 1.00 88.12 203 GLU A CA 1
ATOM 1650 C C . GLU A 1 203 ? -12.663 12.729 5.603 1.00 88.12 203 GLU A C 1
ATOM 1652 O O . GLU A 1 203 ? -12.090 12.096 4.725 1.00 88.12 203 GLU A O 1
ATOM 1657 N N . ASN A 1 204 ? -12.192 13.914 6.020 1.00 91.06 204 ASN A N 1
ATOM 1658 C CA . ASN A 1 204 ? -11.023 14.562 5.413 1.00 91.06 204 ASN A CA 1
ATOM 1659 C C . ASN A 1 204 ? -9.750 13.698 5.437 1.00 91.06 204 ASN A C 1
ATOM 1661 O O . ASN A 1 204 ? -8.923 13.824 4.542 1.00 91.06 204 ASN A O 1
ATOM 1665 N N . HIS A 1 205 ? -9.550 12.847 6.447 1.00 93.62 205 HIS A N 1
ATOM 1666 C CA . HIS A 1 205 ? -8.372 11.973 6.501 1.00 93.62 205 HIS A CA 1
ATOM 1667 C C . HIS A 1 205 ? -8.478 10.845 5.466 1.00 93.62 205 HIS A C 1
ATOM 1669 O O . HIS A 1 205 ? -7.485 10.516 4.820 1.00 93.62 205 HIS A O 1
ATOM 1675 N N . VAL A 1 206 ? -9.678 10.278 5.292 1.00 90.75 206 VAL A N 1
ATOM 1676 C CA . VAL A 1 206 ? -9.954 9.247 4.278 1.00 90.75 206 VAL A CA 1
ATOM 1677 C C . VAL A 1 206 ? -9.823 9.846 2.878 1.00 90.75 206 VAL A C 1
ATOM 1679 O O . VAL A 1 206 ? -9.129 9.289 2.032 1.00 90.75 206 VAL A O 1
ATOM 1682 N N . GLU A 1 207 ? -10.385 11.035 2.675 1.00 92.75 207 GLU A N 1
ATOM 1683 C CA . GLU A 1 207 ? -10.302 11.783 1.420 1.00 92.75 207 GLU A CA 1
ATOM 1684 C C . GLU A 1 207 ? -8.857 12.152 1.052 1.00 92.75 207 GLU A C 1
ATOM 1686 O O . GLU A 1 207 ? -8.467 12.094 -0.112 1.00 92.75 207 GLU A O 1
ATOM 1691 N N . ASN A 1 208 ? -8.021 12.504 2.033 1.00 94.50 208 ASN A N 1
ATOM 1692 C CA . ASN A 1 208 ? -6.611 12.777 1.768 1.00 94.50 208 ASN A CA 1
ATOM 1693 C C . ASN A 1 208 ? -5.845 11.514 1.351 1.00 94.50 208 ASN A C 1
ATOM 1695 O O . ASN A 1 208 ? -5.024 11.589 0.440 1.00 94.50 208 ASN A O 1
ATOM 1699 N N . LEU A 1 209 ? -6.120 10.362 1.974 1.00 93.94 209 LEU A N 1
ATOM 1700 C CA . LEU A 1 209 ? -5.537 9.089 1.541 1.00 93.94 209 LEU A CA 1
ATOM 1701 C C . LEU A 1 209 ? -5.990 8.736 0.121 1.00 93.94 209 LEU A C 1
ATOM 1703 O O . LEU A 1 209 ? -5.160 8.356 -0.702 1.00 93.94 209 LEU A O 1
ATOM 1707 N N . LYS A 1 210 ? -7.279 8.928 -0.177 1.00 93.81 210 LYS A N 1
ATOM 1708 C CA . LYS A 1 210 ? -7.844 8.715 -1.511 1.00 93.81 210 LYS A CA 1
ATOM 1709 C C . LYS A 1 210 ? -7.116 9.533 -2.569 1.00 93.81 210 LYS A C 1
ATOM 1711 O O . LYS A 1 210 ? -6.588 8.963 -3.516 1.0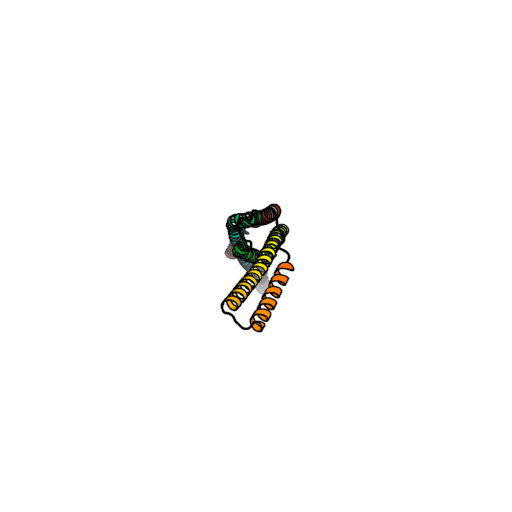0 93.81 210 LYS A O 1
ATOM 1716 N N . LYS A 1 211 ? -6.979 10.841 -2.344 1.00 94.06 211 LYS A N 1
ATOM 1717 C CA . LYS A 1 211 ? -6.224 11.734 -3.236 1.00 94.06 211 LYS A CA 1
ATOM 1718 C C . LYS A 1 211 ? -4.771 11.311 -3.401 1.00 94.06 211 LYS A C 1
ATOM 1720 O O . LYS A 1 211 ? -4.237 11.398 -4.499 1.00 94.06 211 LYS A O 1
ATOM 1725 N N . SER A 1 212 ? -4.113 10.866 -2.332 1.00 94.00 212 SER A N 1
ATOM 1726 C CA . SER A 1 212 ? -2.730 10.387 -2.430 1.00 94.00 212 SER A CA 1
ATOM 1727 C C . SER A 1 212 ? -2.605 9.127 -3.289 1.00 94.00 212 SER A C 1
ATOM 1729 O O . SER A 1 212 ? -1.627 9.006 -4.021 1.00 94.00 212 SER A O 1
ATOM 1731 N N . ILE A 1 213 ? -3.577 8.211 -3.225 1.00 93.25 213 ILE A N 1
ATOM 1732 C CA . ILE A 1 213 ? -3.609 7.004 -4.066 1.00 93.25 213 ILE A CA 1
ATOM 1733 C C . ILE A 1 213 ? -3.932 7.364 -5.524 1.00 93.25 213 ILE A C 1
ATOM 1735 O O . ILE A 1 213 ? -3.232 6.906 -6.419 1.00 93.25 213 ILE A O 1
ATOM 1739 N N . GLU A 1 214 ? -4.904 8.246 -5.766 1.00 92.75 214 GLU A N 1
ATOM 1740 C CA . GLU A 1 214 ? -5.235 8.731 -7.118 1.00 92.75 214 GLU A CA 1
ATOM 1741 C C . GLU A 1 214 ? -4.041 9.445 -7.774 1.00 92.75 214 GLU A C 1
ATOM 1743 O O . GLU A 1 214 ? -3.702 9.184 -8.925 1.00 92.75 214 GLU A O 1
ATOM 1748 N N . ASN A 1 215 ? -3.341 10.306 -7.028 1.00 92.19 215 ASN A N 1
ATOM 1749 C CA . ASN A 1 215 ? -2.129 10.960 -7.522 1.00 92.19 215 ASN A CA 1
ATOM 1750 C C . ASN A 1 215 ? -1.010 9.953 -7.808 1.00 92.19 215 ASN A C 1
ATOM 1752 O O . ASN A 1 215 ? -0.232 10.153 -8.732 1.00 92.19 215 ASN A O 1
ATOM 1756 N N . LEU A 1 216 ? -0.895 8.886 -7.015 1.00 91.25 216 LEU A N 1
ATOM 1757 C CA . LEU A 1 216 ? 0.088 7.834 -7.259 1.00 91.25 216 LEU A CA 1
ATOM 1758 C C . LEU A 1 216 ? -0.195 7.096 -8.573 1.00 91.25 216 LEU A C 1
ATOM 1760 O O . LEU A 1 216 ? 0.733 6.873 -9.344 1.00 91.25 216 LEU A O 1
ATOM 1764 N N . GLU A 1 217 ? -1.456 6.760 -8.838 1.00 91.94 217 GLU A N 1
ATOM 1765 C CA . GLU A 1 217 ? -1.890 6.121 -10.086 1.00 91.94 217 GLU A CA 1
ATOM 1766 C C . GLU A 1 217 ? -1.551 6.969 -11.311 1.00 91.94 217 GLU A C 1
ATOM 1768 O O . GLU A 1 217 ? -0.893 6.477 -12.225 1.00 91.94 217 GLU A O 1
ATOM 1773 N N . ILE A 1 218 ? -1.883 8.263 -11.274 1.00 89.75 218 ILE A N 1
ATOM 1774 C CA . ILE A 1 218 ? -1.566 9.209 -12.355 1.00 89.75 218 ILE A CA 1
ATOM 1775 C C . ILE A 1 218 ? -0.054 9.249 -12.625 1.00 89.75 218 ILE A C 1
ATOM 1777 O O . ILE A 1 218 ? 0.382 9.115 -13.766 1.00 89.75 218 ILE A O 1
ATOM 1781 N N . GLU A 1 219 ? 0.758 9.388 -11.575 1.00 89.50 219 GLU A N 1
ATOM 1782 C CA . GLU A 1 219 ? 2.217 9.498 -11.714 1.00 89.50 219 GLU A CA 1
ATOM 1783 C C . GLU A 1 219 ? 2.869 8.199 -12.215 1.00 89.50 219 GLU A C 1
ATOM 1785 O O . GLU A 1 219 ? 3.912 8.245 -12.867 1.00 89.50 219 GLU A O 1
ATOM 1790 N N . VAL A 1 220 ? 2.282 7.035 -11.918 1.00 87.25 220 VAL A N 1
ATOM 1791 C CA . VAL A 1 220 ? 2.743 5.743 -12.450 1.00 87.25 220 VAL A CA 1
ATOM 1792 C C . VAL A 1 220 ? 2.335 5.572 -13.914 1.00 87.25 220 VAL A C 1
ATOM 1794 O O . VAL A 1 220 ? 3.133 5.083 -14.720 1.00 87.25 220 VAL A O 1
ATOM 1797 N N . ASP A 1 221 ? 1.126 5.990 -14.282 1.00 86.44 221 ASP A N 1
ATOM 1798 C CA . ASP A 1 221 ? 0.632 5.883 -15.655 1.00 86.44 221 ASP A CA 1
ATOM 1799 C C . ASP A 1 221 ? 1.383 6.784 -16.633 1.00 86.44 221 ASP A C 1
ATOM 1801 O O . ASP A 1 221 ? 1.647 6.356 -17.762 1.00 86.44 221 ASP A O 1
ATOM 1805 N N . ASP A 1 222 ? 1.826 7.955 -16.174 1.00 85.56 222 ASP A N 1
ATOM 1806 C CA . ASP A 1 222 ? 2.643 8.894 -16.947 1.00 85.56 222 ASP A CA 1
ATOM 1807 C C . ASP A 1 222 ? 4.050 8.354 -17.286 1.00 85.56 222 ASP A C 1
ATOM 1809 O O . ASP A 1 222 ? 4.764 8.932 -18.118 1.00 85.56 222 ASP A O 1
ATOM 1813 N N . ILE A 1 223 ? 4.473 7.223 -16.699 1.00 81.56 223 ILE A N 1
ATOM 1814 C CA . ILE A 1 223 ? 5.759 6.603 -17.032 1.00 81.56 223 ILE A CA 1
ATOM 1815 C C . ILE A 1 223 ? 5.678 5.905 -18.397 1.00 81.56 223 ILE A C 1
ATOM 1817 O O . ILE A 1 223 ? 5.037 4.864 -18.583 1.00 81.56 223 ILE A O 1
ATOM 1821 N N . ASN A 1 224 ? 6.405 6.452 -19.368 1.00 78.31 224 ASN A N 1
ATOM 1822 C CA . ASN A 1 224 ? 6.517 5.870 -20.702 1.00 78.31 224 ASN A CA 1
ATOM 1823 C C . ASN A 1 224 ? 7.455 4.658 -20.731 1.00 78.31 224 ASN A C 1
ATOM 1825 O O . ASN A 1 224 ? 8.497 4.639 -20.074 1.00 78.31 224 ASN A O 1
ATOM 1829 N N . PHE A 1 225 ? 7.119 3.674 -21.568 1.00 79.44 225 PHE A N 1
ATOM 1830 C CA . PHE A 1 225 ? 8.062 2.623 -21.935 1.00 79.44 225 PHE A CA 1
ATOM 1831 C C . PHE A 1 225 ? 9.178 3.176 -22.817 1.00 79.44 225 PHE A C 1
ATOM 1833 O O . PHE A 1 225 ? 8.949 4.026 -23.680 1.00 79.44 225 PHE A O 1
ATOM 1840 N N . ILE A 1 226 ? 10.378 2.632 -22.637 1.00 75.56 226 ILE A N 1
ATOM 1841 C CA . ILE A 1 226 ? 11.553 2.996 -23.426 1.00 75.56 226 ILE A CA 1
ATOM 1842 C C . ILE A 1 226 ? 11.787 1.919 -24.485 1.00 75.56 226 ILE A C 1
ATOM 1844 O O . ILE A 1 226 ? 11.638 0.720 -24.231 1.00 75.56 226 ILE A O 1
ATOM 1848 N N . ARG A 1 227 ? 12.137 2.337 -25.704 1.00 71.88 227 ARG A N 1
ATOM 1849 C CA . ARG A 1 227 ? 12.440 1.422 -26.810 1.00 71.88 227 ARG A CA 1
ATOM 1850 C C . ARG A 1 227 ? 13.924 1.057 -26.797 1.00 71.88 227 ARG A C 1
ATOM 1852 O O . ARG A 1 227 ? 14.780 1.931 -26.737 1.00 71.88 227 ARG A O 1
ATOM 1859 N N . SER A 1 228 ? 14.235 -0.235 -26.905 1.00 68.94 228 SER A N 1
ATOM 1860 C CA . SER A 1 228 ? 15.620 -0.692 -27.073 1.00 68.94 228 SER A CA 1
ATOM 1861 C C . SER A 1 228 ? 16.163 -0.336 -28.464 1.00 68.94 228 SER A C 1
ATOM 1863 O O . SER A 1 228 ? 15.463 -0.488 -29.468 1.00 68.94 228 SER A O 1
ATOM 1865 N N . ASN A 1 229 ? 17.432 0.075 -28.529 1.00 68.81 229 ASN A N 1
ATOM 1866 C CA . ASN A 1 229 ? 18.169 0.356 -29.767 1.00 68.81 229 ASN A CA 1
ATOM 1867 C C . ASN A 1 229 ? 18.982 -0.851 -30.288 1.00 68.81 229 ASN A C 1
ATOM 1869 O O . ASN A 1 229 ? 19.760 -0.717 -31.233 1.00 68.81 229 ASN A O 1
ATOM 1873 N N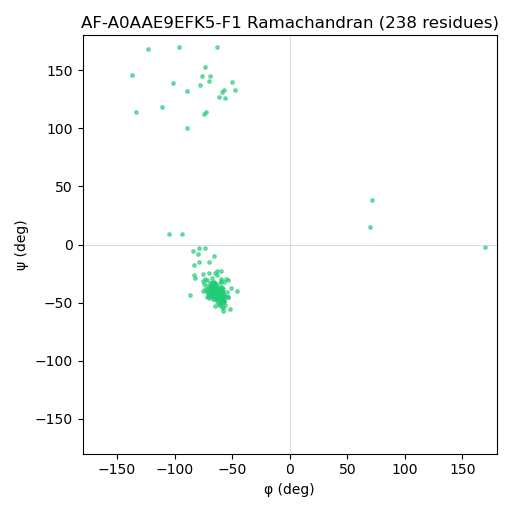 . LEU A 1 230 ? 18.808 -2.043 -29.701 1.00 70.25 230 LEU A N 1
ATOM 1874 C CA . LEU A 1 230 ? 19.588 -3.236 -30.049 1.00 70.25 230 LEU A CA 1
ATOM 1875 C C . LEU A 1 230 ? 19.451 -3.635 -31.524 1.00 70.25 230 LEU A C 1
ATOM 1877 O O . LEU A 1 230 ? 20.444 -3.995 -32.151 1.00 70.25 230 LEU A O 1
ATOM 1881 N N . ASN A 1 231 ? 18.249 -3.535 -32.094 1.00 70.06 231 ASN A N 1
ATOM 1882 C CA . ASN A 1 231 ? 18.018 -3.890 -33.497 1.00 70.06 231 ASN A CA 1
ATOM 1883 C C . ASN A 1 231 ? 18.805 -2.984 -34.458 1.00 70.06 231 ASN A C 1
ATOM 1885 O O . ASN A 1 231 ? 19.402 -3.482 -35.406 1.00 70.06 231 ASN A O 1
ATOM 1889 N N . GLU A 1 232 ? 18.898 -1.683 -34.169 1.00 71.19 232 GLU A N 1
ATOM 1890 C CA . GLU A 1 232 ? 19.708 -0.748 -34.965 1.00 71.19 232 GLU A CA 1
ATOM 1891 C C . GLU A 1 232 ? 21.210 -1.064 -34.863 1.00 71.19 232 GLU A C 1
ATOM 1893 O O . GLU A 1 232 ? 21.955 -0.912 -35.832 1.00 71.19 232 GLU A O 1
ATOM 1898 N N . ALA A 1 233 ? 21.675 -1.532 -33.699 1.00 68.69 233 ALA A N 1
ATOM 1899 C CA . ALA A 1 233 ? 23.061 -1.962 -33.514 1.00 68.69 233 ALA A CA 1
ATOM 1900 C C . ALA A 1 233 ? 23.374 -3.273 -34.261 1.00 68.69 233 ALA A C 1
ATOM 1902 O O . ALA A 1 233 ? 24.456 -3.403 -34.835 1.00 68.69 233 ALA A O 1
ATOM 1903 N N . ILE A 1 234 ? 22.429 -4.222 -34.294 1.00 73.00 234 ILE A N 1
ATOM 1904 C CA . ILE A 1 234 ? 22.540 -5.467 -35.075 1.00 73.00 234 ILE A CA 1
ATOM 1905 C C . ILE A 1 234 ? 22.617 -5.154 -36.573 1.00 73.00 234 ILE A C 1
ATOM 1907 O O . ILE A 1 234 ? 23.482 -5.693 -37.260 1.00 73.00 234 ILE A O 1
ATOM 1911 N N . GLU A 1 235 ? 21.761 -4.261 -37.079 1.00 73.75 235 GLU A N 1
ATOM 1912 C CA . GLU A 1 235 ? 21.785 -3.845 -38.488 1.00 73.75 235 GLU A CA 1
ATOM 1913 C C . GLU A 1 235 ? 23.114 -3.187 -38.875 1.00 73.75 235 GLU A C 1
ATOM 1915 O O . GLU A 1 235 ? 23.635 -3.445 -39.959 1.00 73.75 235 GLU A O 1
ATOM 1920 N N . LYS A 1 236 ? 23.704 -2.371 -37.994 1.00 73.06 236 LYS A N 1
ATOM 1921 C CA . LYS A 1 236 ? 25.028 -1.776 -38.238 1.00 73.06 236 LYS A CA 1
ATOM 1922 C C . LYS A 1 236 ? 26.136 -2.826 -38.306 1.00 73.06 236 LYS A C 1
ATOM 1924 O O . LYS A 1 236 ? 26.986 -2.717 -39.180 1.00 73.06 236 LYS A O 1
ATOM 1929 N N . LEU A 1 237 ? 26.108 -3.847 -37.443 1.00 71.00 237 LEU A N 1
ATOM 1930 C CA . LEU A 1 237 ? 27.066 -4.960 -37.502 1.00 71.00 237 LEU A CA 1
ATOM 1931 C C . LEU A 1 237 ? 26.897 -5.829 -38.752 1.00 71.00 237 LEU A C 1
ATOM 1933 O O . LEU A 1 237 ? 27.885 -6.294 -39.304 1.00 71.00 237 LEU A O 1
ATOM 1937 N N . ALA A 1 238 ? 25.660 -6.069 -39.189 1.00 71.69 238 ALA A N 1
ATOM 1938 C CA . ALA A 1 238 ? 25.373 -6.903 -40.357 1.00 71.69 238 ALA A CA 1
ATOM 1939 C C . ALA A 1 238 ? 25.784 -6.251 -41.693 1.00 71.69 238 ALA A C 1
ATOM 1941 O O . ALA A 1 238 ? 25.840 -6.941 -42.709 1.00 71.69 238 ALA A O 1
ATOM 1942 N N . ASN A 1 239 ? 26.042 -4.938 -41.686 1.00 70.31 239 ASN A N 1
ATOM 1943 C CA . ASN A 1 239 ? 26.447 -4.145 -42.846 1.00 70.31 239 ASN A CA 1
ATOM 1944 C C . ASN A 1 239 ? 27.950 -3.770 -42.850 1.00 70.31 239 ASN A C 1
ATOM 1946 O O . ASN A 1 239 ? 28.348 -2.952 -43.683 1.00 70.31 239 ASN A O 1
ATOM 1950 N N . LEU A 1 240 ? 28.758 -4.331 -41.934 1.00 59.34 240 LEU A N 1
ATOM 1951 C CA . LEU A 1 240 ? 30.234 -4.313 -41.973 1.00 59.34 240 LEU A CA 1
ATOM 1952 C C . LEU A 1 240 ? 30.759 -5.394 -42.926 1.00 59.34 240 LEU A C 1
ATOM 1954 O O . LEU A 1 240 ? 31.697 -5.084 -43.693 1.00 59.34 240 LEU A O 1
#

Foldseek 3Di:
DDPVVVVVVVVVVVVVVVVVVVVVVVVVVVVLVVLVVVLVVLVVLQVLLVQLVVLLVQLLVLLVVLLVLLVVLLVQVVCVLVVNDQLLVSQVVLVSNLVSLVSNVVSVVSNCVSCVVPPPDDACPQLVVLSVQLNVLSVVSNVLSVLRVVLVVLVVVLVVLVVVLVVCVVVVHDPVVSVVSVVVSVVSVVVNVVRDNRDRDDSVSSVSSSVSSVSNSVSSVPDDRDDRCSVVSVVVSVVD

Radius of gyration: 36.75 Å; Cα contacts (8 Å, |Δi|>4): 176; chains: 1; bounding box: 90×36×118 Å

pLDDT: mean 85.07, std 9.24, range [55.34, 96.0]

Sequence (240 aa):
MSNLQVVGNEKNSRMAKISKRQENLAADHKNDLESLENFKNSYKSSKNVEKFNDSVEILREFTNDLTQKFGNFSENLEAVIEGKMEMVSCKTGVEFMKFQIEKIEKHLEVLKRNGEELEEFKGFGNLEKSILAAKEWIDFFSKKVRDAENRQNIISQYETMAENVKFMKELGEDPSDISDMEELANQFKTQIDMMKKPTVWTENHVENLKKSIENLEIEVDDINFIRSNLNEAIEKLANL

Nearest PDB structures (foldseek):
  2d4u-assembly1_A  TM=4.796E-01  e=4.543E-01  Escherichia coli
  1ya9-assembly1_A  TM=3.561E-01  e=1.230E+00  Mus musculus
  6r1j-assembly1_D-2  TM=2.277E-01  e=3.109E-01  Aeromonas hydrophila J-1
  3ja6-assembly1_H  TM=2.940E-01  e=3.174E+00  Escherichia coli
  2yfb-assembly1_A  TM=2.452E-01  e=7.814E+00  Pseudomonas putida KT2440

Organism: Caenorhabditis briggsae (NCBI:txid6238)

Solvent-accessible surface area (backbone atoms only — not comparable to full-atom values): 12799 Å² total; per-residue (Å²): 133,55,74,68,55,54,55,49,53,52,50,52,54,50,49,53,53,48,53,53,50,51,53,48,52,54,50,50,54,50,52,50,51,54,49,52,53,52,34,55,52,33,49,55,49,29,56,32,33,50,56,25,40,54,28,52,52,52,41,45,53,49,41,52,53,45,51,60,54,41,62,64,40,50,55,54,59,49,30,34,65,72,66,77,40,64,56,55,77,48,43,67,54,45,54,49,51,50,53,39,54,55,48,43,55,56,37,49,55,50,28,47,68,36,31,75,80,37,95,85,64,78,73,61,75,58,40,54,49,23,51,50,51,29,48,54,45,46,53,50,52,44,51,46,26,50,48,38,44,56,52,51,54,45,48,53,51,26,52,53,35,50,51,49,42,54,49,41,62,72,73,65,53,60,71,65,63,46,51,56,44,46,49,53,26,50,50,38,47,50,50,56,73,70,47,73,74,60,80,85,72,53,71,67,58,56,52,50,37,50,53,21,47,54,48,32,44,54,49,52,66,71,59,76,76,66,82,62,59,37,67,63,40,49,54,56,61,76,71,110